Protein AF-A0A3M7MYK7-F1 (afdb_monomer_lite)

Structure (mmCIF, N/CA/C/O backbone):
data_AF-A0A3M7MYK7-F1
#
_entry.id   AF-A0A3M7MYK7-F1
#
loop_
_atom_site.group_PDB
_atom_site.id
_atom_site.type_symbol
_atom_site.label_atom_id
_atom_site.label_alt_id
_atom_site.label_comp_id
_atom_site.label_asym_id
_atom_site.label_entity_id
_atom_site.label_seq_id
_atom_site.pdbx_PDB_ins_code
_atom_site.Cartn_x
_atom_site.Cartn_y
_atom_site.Cartn_z
_atom_site.occupancy
_atom_site.B_iso_or_equiv
_atom_site.auth_seq_id
_atom_site.auth_comp_id
_atom_site.auth_asym_id
_atom_site.auth_atom_id
_atom_site.pdbx_PDB_model_num
ATOM 1 N N . MET A 1 1 ? -7.655 32.516 111.224 1.00 40.41 1 MET A N 1
ATOM 2 C CA . MET A 1 1 ? -8.665 32.354 110.152 1.00 40.41 1 MET A CA 1
ATOM 3 C C . MET A 1 1 ? -7.905 31.958 108.879 1.00 40.41 1 MET A C 1
ATOM 5 O O . MET A 1 1 ? -7.326 32.829 108.255 1.00 40.41 1 MET A O 1
ATOM 9 N N . SER A 1 2 ? -7.448 30.697 108.810 1.00 39.16 2 SER A N 1
ATOM 10 C CA . SER A 1 2 ? -7.950 29.583 107.954 1.00 39.16 2 SER A CA 1
ATOM 11 C C . SER A 1 2 ? -7.712 29.854 106.458 1.00 39.16 2 SER A C 1
ATOM 13 O O . SER A 1 2 ? -8.438 30.649 105.880 1.00 39.16 2 SER A O 1
ATOM 15 N N . ILE A 1 3 ? -6.579 29.467 105.856 1.00 38.88 3 ILE A N 1
ATOM 16 C CA . ILE A 1 3 ? -6.158 28.127 105.364 1.00 38.88 3 ILE A CA 1
ATOM 17 C C . ILE A 1 3 ? -7.133 27.525 104.325 1.00 38.88 3 ILE A C 1
ATOM 19 O O . ILE A 1 3 ? -8.172 27.002 104.704 1.00 38.88 3 ILE A O 1
ATOM 23 N N . SER A 1 4 ? -6.726 27.665 103.052 1.00 42.97 4 SER A N 1
ATOM 24 C CA . SER A 1 4 ? -6.766 26.803 101.842 1.00 42.97 4 SER A CA 1
ATOM 25 C C . SER A 1 4 ? -7.862 25.736 101.559 1.00 42.97 4 SER A C 1
ATOM 27 O O . SER A 1 4 ? -8.514 25.244 102.471 1.00 42.97 4 SER A O 1
ATOM 29 N N . PRO A 1 5 ? -8.053 25.372 100.261 1.00 66.19 5 PRO A N 1
ATOM 30 C CA . PRO A 1 5 ? -9.293 24.852 99.657 1.00 66.19 5 PRO A CA 1
ATOM 31 C C . PRO A 1 5 ? -9.316 23.314 99.515 1.00 66.19 5 PRO A C 1
ATOM 33 O O . PRO A 1 5 ? -8.359 22.653 99.918 1.00 66.19 5 PRO A O 1
ATOM 36 N N . PRO A 1 6 ? -10.343 22.743 98.849 1.00 50.50 6 PRO A N 1
ATOM 37 C CA . PRO A 1 6 ? -10.098 21.539 98.051 1.00 50.50 6 PRO A CA 1
ATOM 38 C C . PRO A 1 6 ? -10.765 21.492 96.659 1.00 50.50 6 PRO A C 1
ATOM 40 O O . PRO A 1 6 ? -11.722 22.199 96.349 1.00 50.50 6 PRO A O 1
ATOM 43 N N . GLN A 1 7 ? -10.168 20.609 95.855 1.00 39.28 7 GLN A N 1
ATOM 44 C CA . GLN A 1 7 ? -10.442 20.143 94.492 1.00 39.28 7 GLN A CA 1
ATOM 45 C C . GLN A 1 7 ? -11.384 18.909 94.459 1.00 39.28 7 GLN A C 1
ATOM 47 O O . GLN A 1 7 ? -11.576 18.262 95.483 1.00 39.28 7 GLN A O 1
ATOM 52 N N . GLU A 1 8 ? -11.824 18.560 93.237 1.00 39.78 8 GLU A N 1
ATOM 53 C CA . GLU A 1 8 ? -12.189 17.223 92.691 1.00 39.78 8 GLU A CA 1
ATOM 54 C C . GLU A 1 8 ? -13.482 16.467 93.092 1.00 39.78 8 GLU A C 1
ATOM 56 O O . GLU A 1 8 ? -13.745 16.168 94.251 1.00 39.78 8 GLU A O 1
ATOM 61 N N . THR A 1 9 ? -14.254 16.040 92.074 1.00 36.66 9 THR A N 1
ATOM 62 C CA . THR A 1 9 ? -14.480 14.631 91.620 1.00 36.66 9 THR A CA 1
ATOM 63 C C . THR A 1 9 ? -15.495 14.645 90.446 1.00 36.66 9 THR A C 1
ATOM 65 O O . THR A 1 9 ? -16.507 15.328 90.526 1.00 36.66 9 THR A O 1
ATOM 68 N N . LEU A 1 10 ? -15.190 14.203 89.217 1.00 35.31 10 LEU A N 1
ATOM 69 C CA . LEU A 1 10 ? -14.994 12.848 88.659 1.00 35.31 10 LEU A CA 1
ATOM 70 C C . LEU A 1 10 ? -16.303 12.149 88.183 1.00 35.31 10 LEU A C 1
ATOM 72 O O . LEU A 1 10 ? -17.137 11.777 88.995 1.00 35.31 10 LEU A O 1
ATOM 76 N N . SER A 1 11 ? -16.348 11.845 86.871 1.00 35.75 11 SER A N 1
ATOM 77 C CA . SER A 1 11 ? -16.964 10.661 86.216 1.00 35.75 11 SER A CA 1
ATOM 78 C C . SER A 1 11 ? -18.461 10.624 85.817 1.00 35.75 11 SER A C 1
ATOM 80 O O . SER A 1 11 ? -19.323 10.696 86.677 1.00 35.75 11 SER A O 1
ATOM 82 N N . ALA A 1 12 ? -18.682 10.362 84.506 1.00 38.25 12 ALA A N 1
ATOM 83 C CA . ALA A 1 12 ? -19.687 9.505 83.812 1.00 38.25 12 ALA A CA 1
ATOM 84 C C . ALA A 1 12 ? -21.189 9.618 84.198 1.00 38.25 12 ALA A C 1
ATOM 86 O O . ALA A 1 12 ? -21.529 9.676 85.365 1.00 38.25 12 ALA A O 1
ATOM 87 N N . ASP A 1 13 ? -22.200 9.613 83.321 1.00 38.00 13 ASP A N 1
ATOM 88 C CA . ASP A 1 13 ? -22.498 8.768 82.152 1.00 38.00 13 ASP A CA 1
ATOM 89 C C . ASP A 1 13 ? -23.810 9.302 81.510 1.00 38.00 13 ASP A C 1
ATOM 91 O O . ASP A 1 13 ? -24.786 9.467 82.244 1.00 38.00 13 ASP A O 1
ATOM 95 N N . PRO A 1 14 ? -23.912 9.585 80.194 1.00 38.59 14 PRO A N 1
ATOM 96 C CA . PRO A 1 14 ? -25.185 9.912 79.563 1.00 38.59 14 PRO A CA 1
ATOM 97 C C . PRO A 1 14 ? -25.698 8.729 78.732 1.00 38.59 14 PRO A C 1
ATOM 99 O O . PRO A 1 14 ? -25.844 8.817 77.514 1.00 38.59 14 PRO A O 1
ATOM 102 N N . ARG A 1 15 ? -26.023 7.605 79.374 1.00 46.41 15 ARG A N 1
ATOM 103 C CA . ARG A 1 15 ? -26.989 6.654 78.813 1.00 46.41 15 ARG A CA 1
ATOM 104 C C . ARG A 1 15 ? -28.278 6.698 79.602 1.00 46.41 15 ARG A C 1
ATOM 106 O O . ARG A 1 15 ? -28.521 5.834 80.432 1.00 46.41 15 ARG A O 1
ATOM 113 N N . GLN A 1 16 ? -29.130 7.656 79.261 1.00 48.53 16 GLN A N 1
ATOM 114 C CA . GLN A 1 16 ? -30.565 7.424 79.110 1.00 48.53 16 GLN A CA 1
ATOM 115 C C . GLN A 1 16 ? -31.246 8.716 78.668 1.00 48.53 16 GLN A C 1
ATOM 117 O O . GLN A 1 16 ? -31.146 9.731 79.348 1.00 48.53 16 GLN A O 1
ATOM 122 N N . ASN A 1 17 ? -31.982 8.600 77.558 1.00 44.38 17 ASN A N 1
ATOM 123 C CA . ASN A 1 17 ? -33.162 9.381 77.178 1.00 44.38 17 ASN A CA 1
ATOM 124 C C . ASN A 1 17 ? -33.050 10.183 75.868 1.00 44.38 17 ASN A C 1
ATOM 126 O O . ASN A 1 17 ? -33.054 11.405 75.890 1.00 44.38 17 ASN A O 1
ATOM 130 N N . THR A 1 18 ? -33.073 9.486 74.727 1.00 42.59 18 THR A N 1
ATOM 131 C CA . THR A 1 18 ? -33.784 9.964 73.524 1.00 42.59 18 THR A CA 1
ATOM 132 C C . THR A 1 18 ? -34.553 8.790 72.913 1.00 42.59 18 THR A C 1
ATOM 134 O O . THR A 1 18 ? -34.137 8.099 71.987 1.00 42.59 18 THR A O 1
ATOM 137 N N . SER A 1 19 ? -35.689 8.485 73.537 1.00 52.38 19 SER A N 1
ATOM 138 C CA . SER A 1 19 ? -36.717 7.625 72.961 1.00 52.38 19 SER A CA 1
ATOM 139 C C . SER A 1 19 ? -37.558 8.461 71.993 1.00 52.38 19 SER A C 1
ATOM 141 O O . SER A 1 19 ? -38.175 9.431 72.411 1.00 52.38 19 SER A O 1
ATOM 143 N N . LYS A 1 20 ? -37.664 7.983 70.749 1.00 47.28 20 LYS A N 1
ATOM 144 C CA . LYS A 1 20 ? -38.740 8.230 69.766 1.00 47.28 20 LYS A CA 1
ATOM 145 C C . LYS A 1 20 ? -38.777 9.502 68.910 1.00 47.28 20 LYS A C 1
ATOM 147 O O . LYS A 1 20 ? -39.365 9.388 67.840 1.00 47.28 20 LYS A O 1
ATOM 152 N N . ASP A 1 21 ? -38.126 10.610 69.249 1.00 46.75 21 ASP A N 1
ATOM 153 C CA . ASP A 1 21 ? -38.298 11.844 68.447 1.00 46.75 21 ASP A CA 1
ATOM 154 C C . ASP A 1 21 ? -37.352 11.965 67.228 1.00 46.75 21 ASP A C 1
ATOM 156 O O . ASP A 1 21 ? -37.687 12.616 66.240 1.00 46.75 21 ASP A O 1
ATOM 160 N N . ASP A 1 22 ? -36.220 11.253 67.211 1.00 45.66 22 ASP A N 1
ATOM 161 C CA . ASP A 1 22 ? -35.255 11.319 66.095 1.00 45.66 22 ASP A CA 1
ATOM 162 C C . ASP A 1 22 ? -35.687 10.508 64.853 1.00 45.66 22 ASP A C 1
ATOM 164 O O . ASP A 1 22 ? -35.141 10.675 63.761 1.00 45.66 22 ASP A O 1
ATOM 168 N N . ALA A 1 23 ? -36.679 9.620 64.988 1.00 46.69 23 ALA A N 1
ATOM 169 C CA . ALA A 1 23 ? -37.118 8.744 63.897 1.00 46.69 23 ALA A CA 1
ATOM 170 C C . ALA A 1 23 ? -38.088 9.420 62.911 1.00 46.69 23 ALA A C 1
ATOM 172 O O . ALA A 1 23 ? -38.228 8.942 61.780 1.00 46.69 23 ALA A O 1
ATOM 173 N N . ASP A 1 24 ? -38.730 10.518 63.317 1.00 43.44 24 ASP A N 1
ATOM 174 C CA . ASP A 1 24 ? -39.680 11.255 62.478 1.00 43.44 24 ASP A CA 1
ATOM 175 C C . ASP A 1 24 ? -39.017 12.430 61.742 1.00 43.44 24 ASP A C 1
ATOM 177 O O . ASP A 1 24 ? -39.428 12.761 60.629 1.00 43.44 24 ASP A O 1
ATOM 181 N N . ILE A 1 25 ? -37.911 12.973 62.267 1.00 46.84 25 ILE A N 1
ATOM 182 C CA . ILE A 1 25 ? -37.106 13.998 61.577 1.00 46.84 25 ILE A CA 1
ATOM 183 C C . ILE A 1 25 ? -36.408 13.400 60.344 1.00 46.84 25 ILE A C 1
ATOM 185 O O . ILE A 1 25 ? -36.417 14.000 59.272 1.00 46.84 25 ILE A O 1
ATOM 189 N N . VAL A 1 26 ? -35.911 12.162 60.434 1.00 44.50 26 VAL A N 1
ATOM 190 C CA . VAL A 1 26 ? -35.233 11.489 59.306 1.00 44.50 26 VAL A CA 1
ATOM 191 C C . VAL A 1 26 ? -36.212 11.036 58.210 1.00 44.50 26 VAL A C 1
ATOM 193 O O . VAL A 1 26 ? -35.821 10.852 57.059 1.00 44.50 26 VAL A O 1
ATOM 196 N N . LYS A 1 27 ? -37.507 10.883 58.518 1.00 46.19 27 LYS A N 1
ATOM 197 C CA . LYS A 1 27 ? -38.512 10.477 57.519 1.00 46.19 27 LYS A CA 1
ATOM 198 C C . LYS A 1 27 ? -39.097 11.642 56.726 1.00 46.19 27 LYS A C 1
ATOM 200 O O . LYS A 1 27 ? -39.603 11.407 55.631 1.00 46.19 27 LYS A O 1
ATOM 205 N N . HIS A 1 28 ? -39.005 12.873 57.227 1.00 38.09 28 HIS A N 1
ATOM 206 C CA . HIS A 1 28 ? -39.588 14.035 56.553 1.00 38.09 28 HIS A CA 1
ATOM 207 C C . HIS A 1 28 ? -38.640 14.713 55.543 1.00 38.09 28 HIS A C 1
ATOM 209 O O . HIS A 1 28 ? -39.114 15.437 54.669 1.00 38.09 28 HIS A O 1
ATOM 215 N N . GLU A 1 29 ? -37.333 14.422 55.588 1.00 42.84 29 GLU A N 1
ATOM 216 C CA . GLU A 1 29 ? -36.357 14.854 54.566 1.00 42.84 29 GLU A CA 1
ATOM 217 C C . GLU A 1 29 ? -36.275 13.918 53.343 1.00 42.84 29 GLU A C 1
ATOM 219 O O . GLU A 1 29 ? -35.673 14.273 52.334 1.00 42.84 29 GLU A O 1
ATOM 224 N N . LEU A 1 30 ? -36.909 12.738 53.370 1.00 45.81 30 LEU A N 1
ATOM 225 C CA . LEU A 1 30 ? -36.812 11.759 52.274 1.00 45.81 30 LEU A CA 1
ATOM 226 C C . LEU A 1 30 ? -37.919 11.862 51.204 1.00 45.81 30 LEU A C 1
ATOM 228 O O . LEU A 1 30 ? -38.068 10.945 50.399 1.00 45.81 30 LEU A O 1
ATOM 232 N N . SER A 1 31 ? -38.728 12.929 51.191 1.00 46.03 31 SER A N 1
ATOM 233 C CA . SER A 1 31 ? -39.894 13.048 50.287 1.00 46.03 31 SER A CA 1
ATOM 234 C C . SER A 1 31 ? -39.958 14.321 49.436 1.00 46.03 31 SER A C 1
ATOM 236 O O . SER A 1 31 ? -41.017 14.633 48.896 1.00 46.03 31 SER A O 1
ATOM 238 N N . GLN A 1 32 ? -38.840 15.019 49.229 1.00 48.53 32 GLN A N 1
ATOM 239 C CA . GLN A 1 32 ? -38.751 16.081 48.219 1.00 48.53 32 GLN A CA 1
ATOM 240 C C . GLN A 1 32 ? -37.413 16.022 47.474 1.00 48.53 32 GLN A C 1
ATOM 242 O O . GLN A 1 32 ? -36.402 16.481 47.995 1.00 48.53 32 GLN A O 1
ATOM 247 N N . PRO A 1 33 ? -37.375 15.523 46.226 1.00 45.88 33 PRO A N 1
ATOM 248 C CA . PRO A 1 33 ? -36.397 15.999 45.273 1.00 45.88 33 PRO A CA 1
ATOM 249 C C . PRO A 1 33 ? -36.942 17.293 44.659 1.00 45.88 33 PRO A C 1
ATOM 251 O O . PRO A 1 33 ? -37.687 17.287 43.677 1.00 45.88 33 PRO A O 1
ATOM 254 N N . ASP A 1 34 ? -36.574 18.411 45.279 1.00 36.53 34 ASP A N 1
ATOM 255 C CA . ASP A 1 34 ? -36.617 19.735 44.674 1.00 36.53 34 ASP A CA 1
ATOM 256 C C . ASP A 1 34 ? -35.763 19.751 43.397 1.00 36.53 34 ASP A C 1
ATOM 258 O O . ASP A 1 34 ? -34.561 19.501 43.418 1.00 36.53 34 ASP A O 1
ATOM 262 N N . ALA A 1 35 ? -36.414 20.029 42.268 1.00 41.53 35 ALA A N 1
ATOM 263 C CA . ALA A 1 35 ? -36.069 21.089 41.313 1.00 41.53 35 ALA A CA 1
ATOM 264 C C . ALA A 1 35 ? -34.582 21.418 41.000 1.00 41.53 35 ALA A C 1
ATOM 266 O O . ALA A 1 35 ? -34.283 22.561 40.649 1.00 41.53 35 ALA A O 1
ATOM 267 N N . ALA A 1 36 ? -33.651 20.458 41.049 1.00 37.78 36 ALA A N 1
ATOM 268 C CA . ALA A 1 36 ? -32.236 20.698 40.734 1.00 37.78 36 ALA A CA 1
ATOM 269 C C . ALA A 1 36 ? -31.518 19.582 39.953 1.00 37.78 36 ALA A C 1
ATOM 271 O O . ALA A 1 36 ? -30.321 19.702 39.706 1.00 37.78 36 ALA A O 1
ATOM 272 N N . GLU A 1 37 ? -32.212 18.563 39.442 1.00 36.16 37 GLU A N 1
ATOM 273 C CA . GLU A 1 37 ? -31.700 17.800 38.297 1.00 36.16 37 GLU A CA 1
ATOM 274 C C . GLU A 1 37 ? -32.182 18.469 37.013 1.00 36.16 37 GLU A C 1
ATOM 276 O O . GLU A 1 37 ? -33.154 18.075 36.366 1.00 36.16 37 GLU A O 1
ATOM 281 N N . LYS A 1 38 ? -31.468 19.532 36.627 1.00 34.16 38 LYS A N 1
ATOM 282 C CA . LYS A 1 38 ? -31.390 19.901 35.216 1.00 34.16 38 LYS A CA 1
ATOM 283 C C . LYS A 1 38 ? -30.988 18.638 34.477 1.00 34.16 38 LYS A C 1
ATOM 285 O O . LYS A 1 38 ? -29.854 18.185 34.604 1.00 34.16 38 LYS A O 1
ATOM 290 N N . GLN A 1 39 ? -31.930 18.112 33.708 1.00 32.38 39 GLN A N 1
ATOM 291 C CA . GLN A 1 39 ? -31.677 17.172 32.640 1.00 32.38 39 GLN A CA 1
ATOM 292 C C . GLN A 1 39 ? -30.429 17.644 31.889 1.00 32.38 39 GLN A C 1
ATOM 294 O O . GLN A 1 39 ? -30.477 18.573 31.080 1.00 32.38 39 GLN A O 1
ATOM 299 N N . VAL A 1 40 ? -29.297 16.987 32.140 1.00 37.16 40 VAL A N 1
ATOM 300 C CA . VAL A 1 40 ? -28.308 16.780 31.093 1.00 37.16 40 VAL A CA 1
ATOM 301 C C . VAL A 1 40 ? -29.019 15.833 30.147 1.00 37.16 40 VAL A C 1
ATOM 303 O O . VAL A 1 40 ? -28.924 14.616 30.252 1.00 37.16 40 VAL A O 1
ATOM 306 N N . GLN A 1 41 ? -29.866 16.430 29.311 1.00 33.66 41 GLN A N 1
ATOM 307 C CA . GLN A 1 41 ? -30.441 15.805 28.147 1.00 33.66 41 GLN A CA 1
ATOM 308 C C . GLN A 1 41 ? -29.237 15.304 27.356 1.00 33.66 41 GLN A C 1
ATOM 310 O O . GLN A 1 41 ? -28.564 16.079 26.675 1.00 33.66 41 GLN A O 1
ATOM 315 N N . GLU A 1 42 ? -28.915 14.025 27.517 1.00 46.94 42 GLU A N 1
ATOM 316 C CA . GLU A 1 42 ? -28.026 13.323 26.613 1.00 46.94 42 GLU A CA 1
ATOM 317 C C . GLU A 1 42 ? -28.606 13.599 25.222 1.00 46.94 42 GLU A C 1
ATOM 319 O O . GLU A 1 42 ? -29.788 13.301 24.996 1.00 46.94 42 GLU A O 1
ATOM 324 N N . PRO A 1 43 ? -27.886 14.323 24.345 1.00 38.84 43 PRO A N 1
ATOM 325 C CA . PRO A 1 43 ? -28.468 14.772 23.098 1.00 38.84 43 PRO A CA 1
ATOM 326 C C . PRO A 1 43 ? -28.946 13.527 22.368 1.00 38.84 43 PRO A C 1
ATOM 328 O O . PRO A 1 43 ? -28.152 12.626 22.089 1.00 38.84 43 PRO A O 1
ATOM 331 N N . ALA A 1 44 ? -30.262 13.476 22.135 1.00 41.66 44 ALA A N 1
ATOM 332 C CA . ALA A 1 44 ? -30.944 12.422 21.406 1.00 41.66 44 ALA A CA 1
ATOM 333 C C . ALA A 1 44 ? -30.051 11.988 20.248 1.00 41.66 44 ALA A C 1
ATOM 335 O O . ALA A 1 44 ? -29.683 12.838 19.436 1.00 41.66 44 ALA A O 1
ATOM 336 N N . ILE A 1 45 ? -29.655 10.709 20.247 1.00 46.59 45 ILE A N 1
ATOM 337 C CA . ILE A 1 45 ? -28.702 10.110 19.311 1.00 46.59 45 ILE A CA 1
ATOM 338 C C . ILE A 1 45 ? -29.098 10.529 17.899 1.00 46.59 45 ILE A C 1
ATOM 340 O O . ILE A 1 45 ? -29.994 9.961 17.270 1.00 46.59 45 ILE A O 1
ATOM 344 N N . ALA A 1 46 ? -28.444 11.589 17.434 1.00 46.53 46 ALA A N 1
ATOM 345 C CA . ALA A 1 46 ? -28.661 12.157 16.131 1.00 46.53 46 ALA A CA 1
ATOM 346 C C . ALA A 1 46 ? -28.232 11.083 15.142 1.00 46.53 46 ALA A C 1
ATOM 348 O O . ALA A 1 46 ? -27.084 10.645 15.172 1.00 46.53 46 ALA A O 1
ATOM 349 N N . CYS A 1 47 ? -29.213 10.625 14.359 1.00 41.72 47 CYS A N 1
ATOM 350 C CA . CYS A 1 47 ? -29.127 9.771 13.180 1.00 41.72 47 CYS A CA 1
ATOM 351 C C . CYS 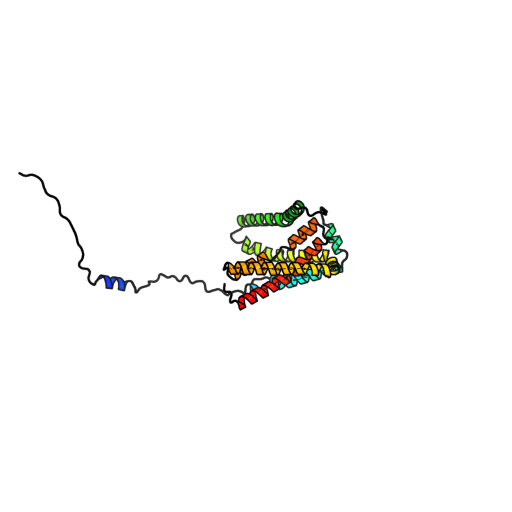A 1 47 ? -27.742 9.148 12.969 1.00 41.72 47 CYS A C 1
ATOM 353 O O . CYS A 1 47 ? -26.809 9.838 12.557 1.00 41.72 47 CYS A O 1
ATOM 355 N N . LYS A 1 48 ? -27.632 7.831 13.192 1.00 45.12 48 LYS A N 1
ATOM 356 C CA . LYS A 1 48 ? -26.484 7.015 12.785 1.00 45.12 48 LYS A CA 1
ATOM 357 C C . LYS A 1 48 ? -26.327 7.124 11.262 1.00 45.12 48 LYS A C 1
ATOM 359 O O . LYS A 1 48 ? -26.767 6.248 10.520 1.00 45.12 48 LYS A O 1
ATOM 364 N N . LYS A 1 49 ? -25.747 8.226 10.780 1.00 45.31 49 LYS A N 1
ATOM 365 C CA . LYS A 1 49 ? -25.355 8.387 9.388 1.00 45.31 49 LYS A CA 1
ATOM 366 C C . LYS A 1 49 ? -24.395 7.249 9.114 1.00 45.31 49 LYS A C 1
ATOM 368 O O . LYS A 1 49 ? -23.400 7.065 9.813 1.00 45.31 49 LYS A O 1
ATOM 373 N N . SER A 1 50 ? -24.779 6.419 8.153 1.00 49.56 50 SER A N 1
ATOM 374 C CA . SER A 1 50 ? -23.958 5.317 7.685 1.00 49.56 50 SER A CA 1
ATOM 375 C C . SER A 1 50 ? -22.569 5.868 7.382 1.00 49.56 50 SER A C 1
ATOM 377 O O . SER A 1 50 ? -22.456 6.830 6.633 1.00 49.56 50 SER A O 1
ATOM 379 N N . VAL A 1 51 ? -21.520 5.272 7.944 1.00 57.72 51 VAL A N 1
ATOM 380 C CA . VAL A 1 51 ? -20.122 5.612 7.624 1.00 57.72 51 VAL A CA 1
ATOM 381 C C . VAL A 1 51 ? -19.893 5.569 6.104 1.00 57.72 51 VAL A C 1
ATOM 383 O O . VAL A 1 51 ? -19.121 6.353 5.572 1.00 57.72 51 VAL A O 1
ATOM 386 N N . TYR A 1 52 ? -20.659 4.750 5.373 1.00 51.97 52 TYR A N 1
ATOM 387 C CA . TYR A 1 52 ? -20.666 4.744 3.911 1.00 51.97 52 TYR A CA 1
ATOM 388 C C . TYR A 1 52 ? -21.235 6.025 3.284 1.00 51.97 52 TYR A C 1
ATOM 390 O O . TYR A 1 52 ? -20.799 6.405 2.203 1.00 51.97 52 TYR A O 1
ATOM 398 N N . ALA A 1 53 ? -22.189 6.704 3.928 1.00 53.31 53 ALA A N 1
ATOM 399 C CA . ALA A 1 53 ? -22.800 7.951 3.457 1.00 53.31 53 ALA A CA 1
ATOM 400 C C . ALA A 1 53 ? -21.851 9.161 3.507 1.00 53.31 53 ALA A C 1
ATOM 402 O O . ALA A 1 53 ? -22.044 10.076 2.713 1.00 53.31 53 ALA A O 1
ATOM 403 N N . ASP A 1 54 ? -20.828 9.134 4.367 1.00 58.94 54 ASP A N 1
ATOM 404 C CA . ASP A 1 54 ? -19.785 10.171 4.449 1.00 58.94 54 ASP A CA 1
ATOM 405 C C . ASP A 1 54 ? -18.555 9.880 3.567 1.00 58.94 54 ASP A C 1
ATOM 407 O O . ASP A 1 54 ? -17.682 10.736 3.429 1.00 58.94 54 ASP A O 1
ATOM 411 N N . LEU A 1 55 ? -18.483 8.696 2.947 1.00 59.50 55 LEU A N 1
ATOM 412 C CA . LEU A 1 55 ? -17.390 8.327 2.047 1.00 59.50 55 LEU A CA 1
ATOM 413 C C . LEU A 1 55 ? -17.648 8.848 0.632 1.00 59.50 55 LEU A C 1
ATOM 415 O O . LEU A 1 55 ? -18.735 8.654 0.071 1.00 59.50 55 LEU A O 1
ATOM 419 N N . GLY A 1 56 ? -16.624 9.483 0.053 1.00 66.94 56 GLY A N 1
ATOM 420 C CA . GLY A 1 56 ? -16.652 9.967 -1.321 1.00 66.94 56 GLY A CA 1
ATOM 421 C C . GLY A 1 56 ? -16.898 8.822 -2.305 1.00 66.94 56 GLY A C 1
ATOM 422 O O . GLY A 1 56 ? -16.616 7.656 -2.030 1.00 66.94 56 GLY A O 1
ATOM 423 N N . TRP A 1 57 ? -17.435 9.131 -3.483 1.00 71.88 57 TRP A N 1
ATOM 424 C CA . TRP A 1 57 ? -17.722 8.116 -4.503 1.00 71.88 57 TRP A CA 1
ATOM 425 C C . TRP A 1 57 ? -16.460 7.354 -4.965 1.00 71.88 57 TRP A C 1
ATOM 427 O O . TRP A 1 57 ? -16.561 6.171 -5.291 1.00 71.88 57 TRP A O 1
ATOM 437 N N . LEU A 1 58 ? -15.280 7.994 -4.920 1.00 65.12 58 LEU A N 1
ATOM 438 C CA . LEU A 1 58 ? -13.981 7.345 -5.146 1.00 65.12 58 LEU A CA 1
ATOM 439 C C . LEU A 1 58 ? -13.659 6.303 -4.070 1.00 65.12 58 LEU A C 1
ATOM 441 O O . LEU A 1 58 ? -13.263 5.199 -4.424 1.00 65.12 58 LEU A O 1
ATOM 445 N N . ASP A 1 59 ? -13.885 6.606 -2.789 1.00 69.06 59 ASP A N 1
ATOM 446 C CA . ASP A 1 59 ? -13.594 5.682 -1.681 1.00 69.06 59 ASP A CA 1
ATOM 447 C C . ASP A 1 59 ? -14.464 4.424 -1.753 1.00 69.06 59 ASP A C 1
ATOM 449 O O . ASP A 1 59 ? -14.021 3.316 -1.456 1.00 69.06 59 ASP A O 1
ATOM 453 N N . ARG A 1 60 ? -15.719 4.577 -2.190 1.00 77.88 60 ARG A N 1
ATOM 454 C CA . ARG A 1 60 ? -16.658 3.453 -2.321 1.00 77.88 60 ARG A CA 1
ATOM 455 C C . ARG A 1 60 ? -16.272 2.479 -3.426 1.00 77.88 60 ARG A C 1
ATOM 457 O O . ARG A 1 60 ? -16.503 1.282 -3.289 1.00 77.88 60 ARG A O 1
ATOM 464 N N . LEU A 1 61 ? -15.734 2.998 -4.525 1.00 81.62 61 LEU A N 1
ATOM 465 C CA . LEU A 1 61 ? -15.350 2.220 -5.701 1.00 81.62 61 LEU A CA 1
ATOM 466 C C . LEU A 1 61 ? -13.835 2.039 -5.800 1.00 81.62 61 LEU A C 1
ATOM 468 O O . LEU A 1 61 ? -13.345 1.620 -6.841 1.00 81.62 61 LEU A O 1
ATOM 472 N N . LEU A 1 62 ? -13.094 2.331 -4.730 1.00 81.75 62 LEU A N 1
ATOM 473 C CA . LEU A 1 62 ? -11.633 2.380 -4.718 1.00 81.75 62 LEU A CA 1
ATOM 474 C C . LEU A 1 62 ? -11.027 1.091 -5.279 1.00 81.75 62 LEU A C 1
ATOM 476 O O . LEU A 1 62 ? -10.197 1.141 -6.178 1.00 81.75 62 LEU A O 1
ATOM 480 N N . VAL A 1 63 ? -11.516 -0.066 -4.830 1.00 81.44 63 VAL A N 1
ATOM 481 C CA . VAL A 1 63 ? -11.070 -1.381 -5.319 1.00 81.44 63 VAL A CA 1
ATOM 482 C C . VAL A 1 63 ? -11.306 -1.535 -6.823 1.00 81.44 63 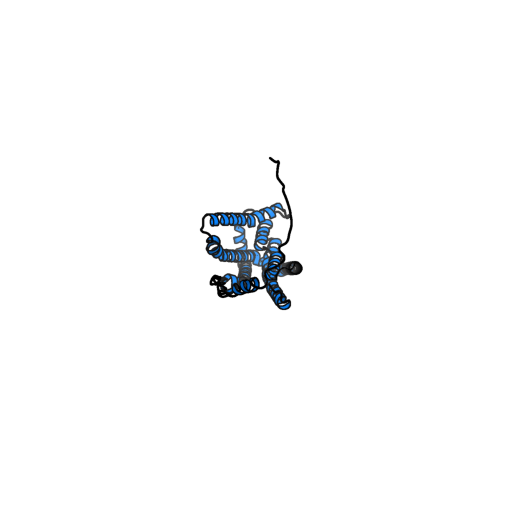VAL A C 1
ATOM 484 O O . VAL A 1 63 ? -10.428 -2.005 -7.539 1.00 81.44 63 VAL A O 1
ATOM 487 N N . VAL A 1 64 ? -12.472 -1.110 -7.316 1.00 86.50 64 VAL A N 1
ATOM 488 C CA . VAL A 1 64 ? -12.804 -1.160 -8.748 1.00 86.50 64 VAL A CA 1
ATOM 489 C C . VAL A 1 64 ? -11.868 -0.247 -9.536 1.00 86.50 64 VAL A C 1
ATOM 491 O O . VAL A 1 64 ? -11.361 -0.651 -10.577 1.00 86.50 64 VAL A O 1
ATOM 494 N N . TRP A 1 65 ? -11.587 0.950 -9.020 1.00 87.56 65 TRP A N 1
ATOM 495 C CA . TRP A 1 65 ? -10.652 1.883 -9.639 1.00 87.56 65 TRP A CA 1
ATOM 496 C C . TRP A 1 65 ? -9.212 1.372 -9.638 1.00 87.56 65 TRP A C 1
ATOM 498 O O . TRP A 1 65 ? -8.528 1.558 -10.638 1.00 87.56 65 TRP A O 1
ATOM 508 N N . ILE A 1 66 ? -8.765 0.692 -8.577 1.00 85.00 66 ILE A N 1
ATOM 509 C CA . ILE A 1 66 ? -7.456 0.026 -8.547 1.00 85.00 66 ILE A CA 1
ATOM 510 C C . ILE A 1 66 ? -7.394 -1.042 -9.638 1.00 85.00 66 ILE A C 1
ATOM 512 O O . ILE A 1 66 ? -6.487 -1.012 -10.462 1.00 85.00 66 ILE A O 1
ATOM 516 N N . LEU A 1 67 ? -8.368 -1.955 -9.696 1.00 86.31 67 LEU A N 1
ATOM 517 C CA . LEU A 1 67 ? -8.384 -3.016 -10.710 1.00 86.31 67 LEU A CA 1
ATOM 518 C C . LEU A 1 67 ? -8.432 -2.448 -12.134 1.00 86.31 67 LEU A C 1
ATOM 520 O O . LEU A 1 67 ? -7.760 -2.952 -13.035 1.00 86.31 67 LEU A O 1
ATOM 524 N N . LEU A 1 68 ? -9.190 -1.370 -12.333 1.00 89.94 68 LEU A N 1
ATOM 525 C CA . LEU A 1 68 ? -9.256 -0.654 -13.599 1.00 89.94 68 LEU A CA 1
ATOM 526 C C . LEU A 1 68 ? -7.914 0.008 -13.941 1.00 89.94 68 LEU A C 1
ATOM 528 O O . LEU A 1 68 ? -7.446 -0.146 -15.064 1.00 89.94 68 LEU A O 1
ATOM 532 N N . ALA A 1 69 ? -7.262 0.681 -12.991 1.00 87.94 69 ALA A N 1
ATOM 533 C CA . ALA A 1 69 ? -5.951 1.303 -13.182 1.00 87.94 69 ALA A CA 1
ATOM 534 C C . ALA A 1 69 ? -4.872 0.271 -13.536 1.00 87.94 69 ALA A C 1
ATOM 536 O O . ALA A 1 69 ? -4.076 0.504 -14.440 1.00 87.94 69 ALA A O 1
ATOM 537 N N . ILE A 1 70 ? -4.895 -0.891 -12.882 1.00 87.19 70 ILE A N 1
ATOM 538 C CA . ILE A 1 70 ? -4.016 -2.027 -13.177 1.00 87.19 70 ILE A CA 1
ATOM 539 C C . ILE A 1 70 ? -4.265 -2.543 -14.593 1.00 87.19 70 ILE A C 1
ATOM 541 O O . ILE A 1 70 ? -3.328 -2.689 -15.372 1.00 87.19 70 ILE A O 1
ATOM 545 N N . THR A 1 71 ? -5.530 -2.792 -14.944 1.00 87.69 71 THR A N 1
ATOM 546 C CA . THR A 1 71 ? -5.903 -3.311 -16.267 1.00 87.69 71 THR A CA 1
ATOM 547 C C . THR A 1 71 ? -5.471 -2.344 -17.365 1.00 87.69 71 THR A C 1
ATOM 549 O O . THR A 1 71 ? -4.841 -2.750 -18.338 1.00 87.69 71 THR A O 1
ATOM 552 N N . ILE A 1 72 ? -5.756 -1.052 -17.190 1.00 90.50 72 ILE A N 1
ATOM 553 C CA . ILE A 1 72 ? -5.345 0.000 -18.122 1.00 90.50 72 ILE A CA 1
ATOM 554 C C . ILE A 1 72 ? -3.822 0.100 -18.191 1.00 90.50 72 ILE A C 1
ATOM 556 O O . ILE A 1 72 ? -3.285 0.181 -19.290 1.00 90.50 72 ILE A O 1
ATOM 560 N N . GLY A 1 73 ? -3.125 0.055 -17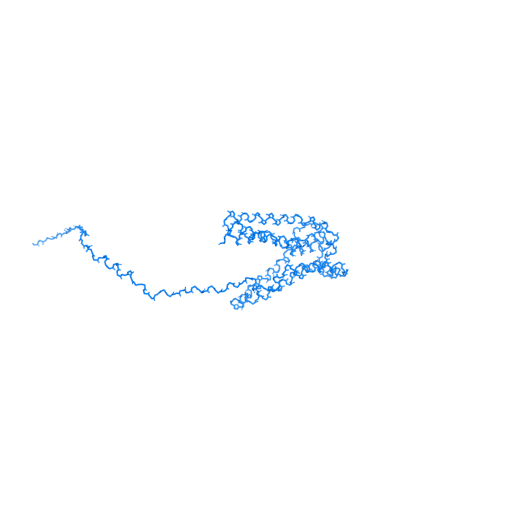.053 1.00 85.88 73 GLY A N 1
ATOM 561 C CA . GLY A 1 73 ? -1.666 0.061 -17.003 1.00 85.88 73 GLY A CA 1
ATOM 562 C C . GLY A 1 73 ? -1.076 -1.088 -17.821 1.00 85.88 73 GLY A C 1
ATOM 563 O O . GLY A 1 73 ? -0.322 -0.845 -18.758 1.00 85.88 73 GLY A O 1
ATOM 564 N N . ILE A 1 74 ? -1.500 -2.328 -17.561 1.00 85.62 74 ILE A N 1
ATOM 565 C CA . ILE A 1 74 ? -1.012 -3.512 -18.286 1.00 85.62 74 ILE A CA 1
ATOM 566 C C . ILE A 1 74 ? -1.277 -3.392 -19.791 1.00 85.62 74 ILE A C 1
ATOM 568 O O . ILE A 1 74 ? -0.390 -3.677 -20.597 1.00 85.62 74 ILE A O 1
ATOM 572 N N . LEU A 1 75 ? -2.471 -2.936 -20.183 1.00 87.69 75 LEU A N 1
ATOM 573 C CA . LEU A 1 75 ? -2.803 -2.704 -21.588 1.00 87.69 75 LEU A CA 1
ATOM 574 C C . LEU A 1 75 ? -1.882 -1.643 -22.206 1.00 87.69 75 LEU A C 1
ATOM 576 O O . LEU A 1 75 ? -1.280 -1.892 -23.245 1.00 87.69 75 LEU A O 1
ATOM 580 N N . LEU A 1 76 ? -1.705 -0.488 -21.565 1.00 86.44 76 LEU A N 1
ATOM 581 C CA . LEU A 1 76 ? -0.829 0.568 -22.076 1.00 86.44 76 LEU A CA 1
ATOM 582 C C . LEU A 1 76 ? 0.622 0.091 -22.225 1.00 86.44 76 LEU A C 1
ATOM 584 O O . LEU A 1 76 ? 1.222 0.325 -23.273 1.00 86.44 76 LEU A O 1
ATOM 588 N N . GLY A 1 77 ? 1.161 -0.633 -21.242 1.00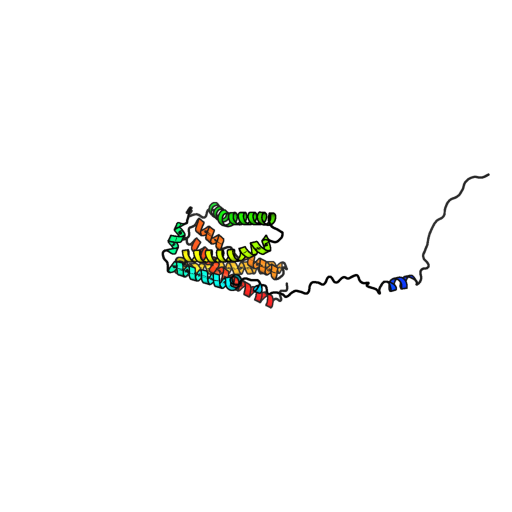 82.50 77 GLY A N 1
ATOM 589 C CA . GLY A 1 77 ? 2.520 -1.184 -21.310 1.00 82.50 77 GLY A CA 1
ATOM 590 C C . GLY A 1 77 ? 2.701 -2.257 -22.391 1.00 82.50 77 GLY A C 1
ATOM 591 O O . GLY A 1 77 ? 3.783 -2.407 -22.968 1.00 82.50 77 GLY A O 1
ATOM 592 N N . ASN A 1 78 ? 1.640 -2.997 -22.717 1.00 83.94 78 ASN A N 1
ATOM 593 C CA . ASN A 1 78 ? 1.688 -4.042 -23.738 1.00 83.94 78 ASN A CA 1
ATOM 594 C C . ASN A 1 78 ? 1.397 -3.540 -25.164 1.00 83.94 78 ASN A C 1
ATOM 596 O O . ASN A 1 78 ? 1.878 -4.134 -26.121 1.00 83.94 78 ASN A O 1
ATOM 600 N N . PHE A 1 79 ? 0.620 -2.467 -25.320 1.00 83.38 79 PHE A N 1
ATOM 601 C CA . PHE A 1 79 ? 0.214 -1.953 -26.634 1.00 83.38 79 PHE A CA 1
ATOM 602 C C . PHE A 1 79 ? 1.007 -0.724 -27.094 1.00 83.38 79 PHE A C 1
ATOM 604 O O . PHE A 1 79 ? 1.010 -0.423 -28.285 1.00 83.38 79 PHE A O 1
ATOM 611 N N . VAL A 1 80 ? 1.685 -0.012 -26.188 1.00 82.69 80 VAL A N 1
ATOM 612 C CA . VAL A 1 80 ? 2.453 1.193 -26.523 1.00 82.69 80 VAL A CA 1
ATOM 613 C C . VAL A 1 80 ? 3.923 0.992 -26.153 1.00 82.69 80 VAL A C 1
ATOM 615 O O . VAL A 1 80 ? 4.342 1.251 -25.027 1.00 82.69 80 VAL A O 1
ATOM 618 N N . ASP A 1 81 ? 4.736 0.591 -27.134 1.00 72.06 81 ASP A N 1
ATOM 619 C CA . ASP A 1 81 ? 6.178 0.322 -26.957 1.00 72.06 81 ASP A CA 1
ATOM 620 C C . ASP A 1 81 ? 6.977 1.549 -26.472 1.00 72.06 81 ASP A C 1
ATOM 622 O O . ASP A 1 81 ? 8.075 1.424 -25.938 1.00 72.06 81 ASP A O 1
ATOM 626 N N . SER A 1 82 ? 6.424 2.756 -26.630 1.00 71.38 82 SER A N 1
ATOM 627 C CA . SER A 1 82 ? 7.051 4.008 -26.188 1.00 71.38 82 SER A CA 1
ATOM 628 C C . SER A 1 82 ? 6.859 4.326 -24.701 1.00 71.38 82 SER A C 1
ATOM 630 O O . SER A 1 82 ? 7.532 5.227 -24.205 1.00 71.38 82 SER A O 1
ATOM 632 N N . VAL A 1 83 ? 5.966 3.635 -23.981 1.00 71.50 83 VAL A N 1
ATOM 633 C CA . VAL A 1 83 ? 5.646 3.964 -22.578 1.00 71.50 83 VAL A CA 1
ATOM 634 C C . VAL A 1 83 ? 6.824 3.673 -21.651 1.00 71.50 83 VAL A C 1
ATOM 636 O O . VAL A 1 83 ? 7.210 4.549 -20.880 1.00 71.50 83 VAL A O 1
ATOM 639 N N . GLY A 1 84 ? 7.448 2.498 -21.777 1.00 67.06 84 GLY A N 1
ATOM 640 C CA . GLY A 1 84 ? 8.623 2.125 -20.980 1.00 67.06 84 GLY A CA 1
ATOM 641 C C . GLY A 1 84 ? 9.783 3.118 -21.150 1.00 67.06 84 GLY A C 1
ATOM 642 O O . GLY A 1 84 ? 10.134 3.808 -20.189 1.00 67.06 84 GLY A O 1
ATOM 643 N N . PRO A 1 85 ? 10.315 3.307 -22.376 1.00 69.19 85 PRO A N 1
ATOM 644 C CA . PRO A 1 85 ? 11.434 4.221 -22.617 1.00 69.19 85 PRO A CA 1
ATOM 645 C C . PRO A 1 85 ? 11.120 5.694 -22.313 1.00 69.19 85 PRO A C 1
ATOM 647 O O . PRO A 1 85 ? 12.021 6.470 -21.993 1.00 69.19 85 PRO A O 1
ATOM 650 N N . ALA A 1 86 ? 9.858 6.129 -22.431 1.00 69.69 86 ALA A N 1
ATOM 651 C CA . ALA A 1 86 ? 9.472 7.499 -22.095 1.00 69.69 86 ALA A CA 1
ATOM 652 C C . ALA A 1 86 ? 9.478 7.773 -20.591 1.00 69.69 86 ALA A C 1
ATOM 654 O O . ALA A 1 86 ? 9.855 8.874 -20.190 1.00 69.69 86 ALA A O 1
ATOM 655 N N . LEU A 1 87 ? 9.103 6.782 -19.782 1.00 65.50 87 LEU A N 1
ATOM 656 C CA . LEU A 1 87 ? 9.128 6.873 -18.324 1.00 65.50 87 LEU A CA 1
ATOM 657 C C . LEU A 1 87 ? 10.558 6.736 -17.772 1.00 65.50 87 LEU A C 1
ATOM 659 O O . LEU A 1 87 ? 10.904 7.424 -16.816 1.00 65.50 87 LEU A O 1
ATOM 663 N N . GLN A 1 88 ? 11.415 5.942 -18.423 1.00 62.31 88 GLN A N 1
ATOM 664 C CA . GLN A 1 88 ? 12.825 5.764 -18.038 1.00 62.31 88 GLN A CA 1
ATOM 665 C C . GLN A 1 88 ? 13.710 6.995 -18.321 1.00 62.31 88 GLN A C 1
ATOM 667 O O . GLN A 1 88 ? 14.715 7.207 -17.648 1.00 62.31 88 GLN A O 1
ATOM 672 N N . ARG A 1 89 ? 13.332 7.868 -19.270 1.00 60.28 89 ARG A N 1
ATOM 673 C CA . ARG A 1 89 ? 14.094 9.092 -19.607 1.00 60.28 89 ARG A CA 1
ATOM 674 C C . ARG A 1 89 ? 14.194 10.128 -18.474 1.00 60.28 89 ARG A C 1
ATOM 676 O O . ARG A 1 89 ? 14.960 11.077 -18.610 1.00 60.28 89 ARG A O 1
ATOM 683 N N . GLY A 1 90 ? 13.426 9.975 -17.394 1.00 56.66 90 GLY A N 1
ATOM 684 C CA . GLY A 1 90 ? 13.468 10.843 -16.212 1.00 56.66 90 GLY A CA 1
ATOM 685 C C . GLY A 1 90 ? 14.351 10.343 -15.060 1.00 56.66 90 GLY A C 1
ATOM 686 O O . GLY A 1 90 ? 14.419 11.026 -14.038 1.00 56.66 90 GLY A O 1
ATOM 687 N N . GLU A 1 91 ? 15.002 9.178 -15.175 1.00 58.03 91 GLU A N 1
ATOM 688 C CA . GLU A 1 91 ? 15.799 8.613 -14.077 1.00 58.03 91 GLU A CA 1
ATOM 689 C C . GLU A 1 91 ? 17.159 9.310 -13.923 1.00 58.03 91 GLU A C 1
ATOM 691 O O . GLU A 1 91 ? 18.114 9.069 -14.663 1.00 58.03 91 GLU A O 1
ATOM 696 N N . PHE A 1 92 ? 17.265 10.164 -12.903 1.00 48.75 92 PHE A N 1
ATOM 697 C CA . PHE A 1 92 ? 18.540 10.672 -12.410 1.00 48.75 92 PHE A CA 1
ATOM 698 C C . PHE A 1 92 ? 19.110 9.716 -11.350 1.00 48.75 92 PHE A C 1
ATOM 700 O O . PHE A 1 92 ? 18.483 9.479 -10.322 1.00 48.75 92 PHE A O 1
ATOM 707 N N . ALA A 1 93 ? 20.342 9.258 -11.598 1.00 43.97 93 ALA A N 1
ATOM 708 C CA . ALA A 1 93 ? 21.212 8.460 -10.726 1.00 43.97 93 ALA A CA 1
ATOM 709 C C . ALA A 1 93 ? 20.846 6.971 -10.558 1.00 43.97 93 ALA A C 1
ATOM 711 O O . ALA A 1 93 ? 20.399 6.538 -9.499 1.00 43.97 93 ALA A O 1
ATOM 712 N N . GLN A 1 94 ? 21.173 6.160 -11.571 1.00 46.72 94 GLN A N 1
ATOM 713 C CA . GLN A 1 94 ? 21.335 4.720 -11.371 1.00 46.72 94 GLN A CA 1
ATOM 714 C C . GLN A 1 94 ? 22.588 4.439 -10.535 1.00 46.72 94 GLN A C 1
ATOM 716 O O . GLN A 1 94 ? 23.714 4.705 -10.956 1.00 46.72 94 GLN A O 1
ATOM 721 N N . VAL A 1 95 ? 22.389 3.877 -9.344 1.00 53.03 95 VAL A N 1
ATOM 722 C CA . VAL A 1 95 ? 23.445 3.216 -8.574 1.00 53.03 95 VAL A CA 1
ATOM 723 C C . VAL A 1 95 ? 23.188 1.721 -8.710 1.00 53.03 95 VAL A C 1
ATOM 725 O O . VAL A 1 95 ? 22.604 1.101 -7.829 1.00 53.03 95 VAL A O 1
ATOM 728 N N . SER A 1 96 ? 23.571 1.153 -9.853 1.00 52.81 96 SER A N 1
ATOM 729 C CA . SER A 1 96 ? 23.450 -0.279 -10.131 1.00 52.81 96 SER A CA 1
ATOM 730 C C . SER A 1 96 ? 24.431 -1.043 -9.237 1.00 52.81 96 SER A C 1
ATOM 732 O O . SER A 1 96 ? 25.567 -1.313 -9.625 1.00 52.81 96 SER A O 1
ATOM 734 N N . VAL A 1 97 ? 24.030 -1.340 -7.999 1.00 55.22 97 VAL A N 1
ATOM 735 C CA . VAL A 1 97 ? 24.802 -2.212 -7.110 1.00 55.22 97 VAL A CA 1
ATOM 736 C C . VAL A 1 97 ? 24.182 -3.605 -7.191 1.00 55.22 97 VAL A C 1
ATOM 738 O O . VAL A 1 97 ? 23.097 -3.808 -6.655 1.00 55.22 97 VAL A O 1
ATOM 741 N N . PRO A 1 98 ? 24.851 -4.591 -7.814 1.00 56.03 98 PRO A N 1
ATOM 742 C CA . PRO A 1 98 ? 24.334 -5.958 -7.935 1.00 56.03 98 PRO A CA 1
ATOM 743 C C . PRO A 1 98 ? 24.266 -6.716 -6.593 1.00 56.03 98 PRO A C 1
ATOM 745 O O . PRO A 1 98 ? 23.892 -7.883 -6.557 1.00 56.03 98 PRO A O 1
ATOM 748 N N . ILE A 1 99 ? 24.638 -6.072 -5.481 1.00 61.53 99 ILE A N 1
ATOM 749 C CA . ILE A 1 99 ? 24.636 -6.637 -4.131 1.00 61.53 99 ILE A CA 1
ATOM 750 C C . ILE A 1 99 ? 23.758 -5.747 -3.253 1.00 61.53 99 ILE A C 1
ATOM 752 O O . ILE A 1 99 ? 24.018 -4.548 -3.131 1.00 61.53 99 ILE A O 1
ATOM 756 N N . VAL A 1 100 ? 22.741 -6.341 -2.618 1.00 65.69 100 VAL A N 1
ATOM 757 C CA . VAL A 1 100 ? 21.856 -5.650 -1.670 1.00 65.69 100 VAL A CA 1
ATOM 758 C C . VAL A 1 100 ? 22.699 -5.032 -0.556 1.00 65.69 100 VAL A C 1
ATOM 760 O O . VAL A 1 100 ? 23.203 -5.720 0.330 1.00 65.69 100 VAL A O 1
ATOM 763 N N . SER A 1 101 ? 22.866 -3.714 -0.612 1.00 79.38 101 SER A N 1
ATOM 764 C CA . SER A 1 101 ? 23.622 -2.952 0.373 1.00 79.38 101 SER A CA 1
ATOM 765 C C . SER A 1 101 ? 22.638 -2.226 1.282 1.00 79.38 101 SER A C 1
ATOM 767 O O . SER A 1 101 ? 21.893 -1.355 0.827 1.00 79.38 101 SER A O 1
ATOM 769 N N . TYR A 1 102 ? 22.626 -2.575 2.574 1.00 84.75 102 TYR A N 1
ATOM 770 C CA . TYR A 1 102 ? 21.768 -1.933 3.582 1.00 84.75 102 TYR A CA 1
ATOM 771 C C . TYR A 1 102 ? 21.790 -0.389 3.511 1.00 84.75 102 TYR A C 1
ATOM 773 O O . TYR A 1 102 ? 20.713 0.207 3.548 1.00 84.75 102 TYR A O 1
ATOM 781 N N . PRO A 1 103 ? 22.952 0.281 3.341 1.00 86.25 103 PRO A N 1
ATOM 782 C CA . PRO A 1 103 ? 23.012 1.730 3.142 1.00 86.25 103 PRO A CA 1
ATOM 783 C C . PRO A 1 103 ? 22.199 2.264 1.956 1.00 86.25 103 PRO A C 1
ATOM 785 O O . PRO A 1 103 ? 21.615 3.341 2.061 1.00 86.25 103 PRO A O 1
ATOM 788 N N . VAL A 1 104 ? 22.152 1.537 0.834 1.00 83.00 104 VAL A N 1
ATOM 789 C CA . VAL A 1 104 ? 21.427 1.970 -0.374 1.00 83.00 104 VAL A CA 1
ATOM 790 C C . VAL A 1 104 ? 19.927 1.926 -0.115 1.00 83.00 104 VAL A C 1
ATOM 792 O O . VAL A 1 104 ? 19.241 2.928 -0.299 1.00 83.00 104 VAL A O 1
ATOM 795 N N . VAL A 1 105 ? 19.439 0.806 0.424 1.00 85.31 105 VAL A N 1
ATOM 796 C CA . VAL A 1 105 ? 18.025 0.638 0.782 1.00 85.31 105 VAL A CA 1
ATOM 797 C C . VAL A 1 105 ? 17.609 1.668 1.834 1.00 85.31 105 VAL A C 1
ATOM 799 O O . VAL A 1 105 ? 16.592 2.338 1.672 1.00 85.31 105 VAL A O 1
ATOM 802 N N . ALA A 1 106 ? 18.416 1.860 2.883 1.00 88.06 106 ALA A N 1
ATOM 803 C CA . ALA A 1 106 ? 18.141 2.839 3.932 1.00 88.06 106 ALA A CA 1
ATOM 804 C C . ALA A 1 106 ? 18.067 4.273 3.386 1.00 88.06 106 ALA A C 1
ATOM 806 O O . ALA A 1 106 ? 17.190 5.039 3.786 1.00 88.06 106 ALA A O 1
ATOM 807 N N . ARG A 1 107 ? 18.945 4.636 2.442 1.00 88.00 107 ARG A N 1
ATOM 808 C CA . ARG A 1 107 ? 18.911 5.945 1.782 1.00 88.00 107 ARG A CA 1
ATOM 809 C C . ARG A 1 107 ? 17.661 6.106 0.919 1.00 88.00 107 ARG A C 1
ATOM 811 O O . ARG A 1 107 ? 17.009 7.141 1.021 1.00 88.00 107 ARG A O 1
ATOM 818 N N . SER A 1 108 ? 17.302 5.096 0.127 1.00 85.44 108 SER A N 1
ATOM 819 C CA . SER A 1 108 ? 16.081 5.104 -0.689 1.00 85.44 108 SER A CA 1
ATOM 820 C C . SER A 1 108 ? 14.832 5.249 0.181 1.00 85.44 108 SER A C 1
ATOM 822 O O . SER A 1 108 ? 14.026 6.142 -0.061 1.00 85.44 108 SER A O 1
ATOM 824 N N . VAL A 1 109 ? 14.705 4.467 1.258 1.00 88.81 109 VAL A N 1
ATOM 825 C CA . VAL A 1 109 ? 13.598 4.598 2.225 1.00 88.81 109 VAL A CA 1
ATOM 826 C C . VAL A 1 109 ? 13.610 5.978 2.889 1.00 88.81 109 VAL A C 1
ATOM 828 O O . VAL A 1 109 ? 12.566 6.611 3.017 1.00 88.81 109 VAL A O 1
ATOM 831 N N . GLY A 1 110 ? 14.781 6.491 3.273 1.00 90.88 110 GLY A N 1
ATOM 832 C CA . GLY A 1 110 ? 14.920 7.832 3.844 1.00 90.88 110 GLY A CA 1
ATOM 833 C C . GLY A 1 110 ? 14.445 8.941 2.900 1.00 90.88 110 GLY A C 1
ATOM 834 O O . GLY A 1 110 ? 13.824 9.903 3.346 1.00 90.88 110 GLY A O 1
ATOM 835 N N . ILE A 1 111 ? 14.670 8.794 1.594 1.00 90.19 111 ILE A N 1
ATOM 836 C CA . ILE A 1 111 ? 14.206 9.746 0.580 1.00 90.19 111 ILE A CA 1
ATOM 837 C C . ILE A 1 111 ? 12.702 9.574 0.317 1.00 90.19 111 ILE A C 1
ATOM 839 O O . ILE A 1 111 ? 11.965 10.553 0.405 1.00 90.19 111 ILE A O 1
ATOM 843 N N . PHE A 1 112 ? 12.231 8.351 0.050 1.00 87.56 112 PHE A N 1
ATOM 844 C CA . PHE A 1 112 ? 10.834 8.083 -0.318 1.00 87.56 112 PHE A CA 1
ATOM 845 C C . PHE A 1 112 ? 9.843 8.200 0.842 1.00 87.56 112 PHE A C 1
ATOM 847 O O . PHE A 1 112 ? 8.692 8.561 0.619 1.00 87.56 112 PHE A O 1
ATOM 854 N N . LEU A 1 113 ? 10.265 7.919 2.075 1.00 90.06 113 LEU A N 1
ATOM 855 C CA . LEU A 1 113 ? 9.419 8.024 3.267 1.00 90.06 113 LEU A CA 1
ATOM 856 C C . LEU A 1 113 ? 9.816 9.193 4.153 1.00 90.06 113 LEU A C 1
ATOM 858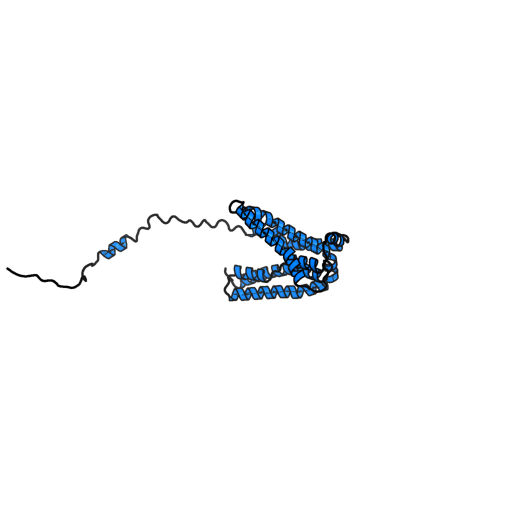 O O . LEU A 1 113 ? 8.955 9.946 4.600 1.00 90.06 113 LEU A O 1
ATOM 862 N N . GLY A 1 114 ? 11.113 9.347 4.418 1.00 93.31 114 GLY A N 1
ATOM 863 C CA . GLY A 1 114 ? 11.608 10.313 5.395 1.00 93.31 114 GLY A CA 1
ATOM 864 C C . GLY A 1 114 ? 11.335 11.759 4.991 1.00 93.31 114 GLY A C 1
ATOM 865 O O . GLY A 1 114 ? 10.820 12.518 5.809 1.00 93.31 114 GLY A O 1
ATOM 866 N N . ILE A 1 115 ? 11.604 12.140 3.736 1.00 93.88 115 ILE A N 1
ATOM 867 C CA . ILE A 1 115 ? 11.357 13.511 3.258 1.00 93.88 115 ILE A CA 1
ATOM 868 C C . ILE A 1 115 ? 9.852 13.845 3.261 1.00 93.88 115 ILE A C 1
ATOM 870 O O . ILE A 1 115 ? 9.491 14.850 3.882 1.00 93.88 115 ILE A O 1
ATOM 874 N N . PRO A 1 116 ? 8.948 13.031 2.669 1.00 91.31 116 PRO A N 1
ATOM 875 C CA . PRO A 1 116 ? 7.509 13.293 2.746 1.00 91.31 116 PRO A CA 1
ATOM 876 C C . PRO A 1 116 ? 6.973 13.310 4.178 1.00 91.31 116 PRO A C 1
ATOM 878 O O . PRO A 1 116 ? 6.156 14.166 4.510 1.00 91.31 116 PRO A O 1
ATOM 881 N N . LEU A 1 117 ? 7.456 12.419 5.052 1.00 93.56 117 LEU A N 1
ATOM 882 C CA . LEU A 1 117 ? 7.060 12.393 6.458 1.00 93.56 117 LEU A CA 1
ATOM 883 C C . LEU A 1 117 ? 7.514 13.659 7.195 1.00 93.56 117 LEU A C 1
ATOM 885 O O . LEU A 1 117 ? 6.715 14.270 7.902 1.00 93.56 117 LEU A O 1
ATOM 889 N N . ALA A 1 118 ? 8.764 14.089 7.012 1.00 95.38 118 ALA A N 1
ATOM 890 C CA . ALA A 1 118 ? 9.284 15.315 7.613 1.00 95.38 118 ALA A CA 1
ATOM 891 C C . ALA A 1 118 ? 8.518 16.550 7.120 1.00 95.38 118 ALA A C 1
ATOM 893 O O . ALA A 1 118 ? 8.115 17.389 7.927 1.00 95.38 118 ALA A O 1
ATOM 894 N N . ALA A 1 119 ? 8.241 16.628 5.815 1.00 94.75 119 ALA A N 1
ATOM 895 C CA . ALA A 1 119 ? 7.424 17.685 5.229 1.00 94.75 119 ALA A CA 1
ATOM 896 C C . ALA A 1 119 ? 5.989 17.672 5.781 1.00 94.75 119 ALA A C 1
ATOM 898 O O . ALA A 1 119 ? 5.454 18.728 6.122 1.00 94.75 119 ALA A O 1
ATOM 899 N N . ALA A 1 120 ? 5.376 16.495 5.937 1.00 91.62 120 ALA A N 1
ATOM 900 C CA . ALA A 1 120 ? 4.045 16.348 6.522 1.00 91.62 120 ALA A CA 1
ATOM 901 C C . ALA A 1 120 ? 4.016 16.772 7.999 1.00 91.62 120 ALA A C 1
ATOM 903 O O . ALA A 1 120 ? 3.090 17.466 8.422 1.00 91.62 120 ALA A O 1
ATOM 904 N N . ILE A 1 121 ? 5.038 16.410 8.779 1.00 94.31 121 ILE A N 1
ATOM 905 C CA . ILE A 1 121 ? 5.188 16.816 10.182 1.00 94.31 121 ILE A CA 1
ATOM 906 C C . ILE A 1 121 ? 5.355 18.336 10.284 1.00 94.31 121 ILE A C 1
ATOM 908 O O . ILE A 1 121 ? 4.621 18.976 11.039 1.00 94.31 121 ILE A O 1
ATOM 912 N N . ALA A 1 122 ? 6.262 18.922 9.499 1.00 94.56 122 ALA A N 1
ATOM 913 C CA . ALA A 1 122 ? 6.466 20.367 9.452 1.00 94.56 122 ALA A CA 1
ATOM 914 C C . ALA A 1 122 ? 5.168 21.091 9.065 1.00 94.56 122 ALA A C 1
ATOM 916 O O . ALA A 1 122 ? 4.714 21.974 9.789 1.00 94.56 122 ALA A O 1
ATOM 917 N N . THR A 1 123 ? 4.499 20.634 8.001 1.00 91.94 123 THR A N 1
ATOM 918 C CA . THR A 1 123 ? 3.204 21.170 7.557 1.00 91.94 123 THR A CA 1
ATOM 919 C C . THR A 1 123 ? 2.166 21.090 8.672 1.00 91.94 123 THR A C 1
ATOM 921 O O . THR A 1 123 ? 1.485 22.076 8.940 1.00 91.94 123 THR A O 1
ATOM 924 N N . ARG A 1 124 ? 2.064 19.952 9.372 1.00 90.25 124 ARG A N 1
ATOM 925 C CA . ARG A 1 124 ? 1.118 19.757 10.479 1.00 90.25 124 ARG A CA 1
ATOM 926 C C . ARG A 1 124 ? 1.358 20.743 11.618 1.00 90.25 124 ARG A C 1
ATOM 928 O O . ARG A 1 124 ? 0.386 21.286 12.141 1.00 90.25 124 ARG A O 1
ATOM 935 N N . PHE A 1 125 ? 2.610 20.969 12.014 1.00 92.12 125 PHE A N 1
ATOM 936 C CA . PHE A 1 125 ? 2.938 21.916 13.081 1.00 92.12 125 PHE A CA 1
ATOM 937 C C . PHE A 1 125 ? 2.718 23.368 12.644 1.00 92.12 125 PHE A C 1
ATOM 939 O O . PHE A 1 125 ? 2.052 24.117 13.357 1.00 92.12 125 PHE A O 1
ATOM 946 N N . THR A 1 126 ? 3.182 23.751 11.453 1.00 90.44 126 THR A N 1
ATOM 947 C CA . THR A 1 126 ? 3.034 25.113 10.924 1.00 90.44 126 THR A CA 1
ATOM 948 C C . THR A 1 126 ? 1.566 25.483 10.691 1.00 90.44 126 THR A C 1
ATOM 950 O O . THR A 1 126 ? 1.122 26.532 11.155 1.00 90.44 126 THR A O 1
ATOM 953 N N . LEU A 1 127 ? 0.762 24.620 10.053 1.00 87.06 127 LEU A N 1
ATOM 954 C CA . LEU A 1 127 ? -0.661 24.910 9.813 1.00 87.06 127 LEU A CA 1
ATOM 955 C C . LEU A 1 127 ? -1.472 24.971 11.106 1.00 87.06 127 LEU A C 1
ATOM 957 O O . LEU A 1 127 ? -2.374 25.803 11.207 1.00 87.06 127 LEU A O 1
ATOM 961 N N . ARG A 1 128 ? -1.171 24.112 12.087 1.00 86.25 128 ARG A N 1
ATOM 962 C CA . ARG A 1 128 ? -1.844 24.153 13.393 1.00 86.25 128 ARG A CA 1
ATOM 963 C C . ARG A 1 128 ? -1.453 25.378 14.219 1.00 86.25 128 ARG A C 1
ATOM 965 O O . ARG A 1 128 ? -2.274 25.826 15.008 1.00 86.25 128 ARG A O 1
ATOM 972 N N . ALA A 1 129 ? -0.245 25.912 14.035 1.00 85.50 129 ALA A N 1
ATOM 973 C CA . ALA A 1 129 ? 0.200 27.129 14.710 1.00 85.50 129 ALA A CA 1
ATOM 974 C C . ALA A 1 129 ? -0.401 28.405 14.094 1.00 85.50 129 ALA A C 1
ATOM 976 O O . ALA A 1 129 ? -0.731 29.336 14.822 1.00 85.50 129 ALA A O 1
ATOM 977 N N . ILE A 1 130 ? -0.557 28.452 12.766 1.00 89.44 130 ILE A N 1
ATOM 978 C CA . ILE A 1 130 ? -1.031 29.651 12.050 1.00 89.44 130 ILE A CA 1
ATOM 979 C C . ILE A 1 130 ? -2.564 29.707 11.971 1.00 89.44 130 ILE A C 1
ATOM 981 O O . ILE A 1 130 ? -3.151 30.790 11.963 1.00 89.44 130 ILE A O 1
ATOM 985 N N . THR A 1 131 ? -3.238 28.556 11.897 1.00 84.12 131 THR A N 1
ATOM 986 C CA . THR A 1 131 ? -4.677 28.510 11.604 1.00 84.12 131 THR A CA 1
ATOM 987 C C . THR A 1 131 ? -5.528 28.304 12.854 1.00 84.12 131 THR A C 1
ATOM 989 O O . THR A 1 131 ? -5.114 27.669 13.819 1.00 84.12 131 THR A O 1
ATOM 992 N N . ARG A 1 132 ? -6.773 28.800 12.821 1.00 81.50 132 ARG A N 1
ATOM 993 C CA . ARG A 1 132 ? -7.765 28.597 13.890 1.00 81.50 132 ARG A CA 1
ATOM 994 C C . ARG A 1 132 ? -7.967 27.110 14.209 1.00 81.50 132 ARG A C 1
ATOM 996 O O . ARG A 1 132 ? -7.945 26.261 13.313 1.00 81.50 132 ARG A O 1
ATOM 1003 N N . ALA A 1 133 ? -8.255 26.824 15.481 1.00 75.31 133 ALA A N 1
ATOM 1004 C CA . ALA A 1 133 ? -8.491 25.475 15.988 1.00 75.31 133 ALA A CA 1
ATOM 1005 C C . ALA A 1 133 ? -9.484 24.686 15.105 1.00 75.31 133 ALA A C 1
ATOM 1007 O O . ALA A 1 133 ? -10.631 25.091 14.885 1.00 75.31 133 ALA A O 1
ATOM 1008 N N . GLY A 1 134 ? -9.024 23.549 14.577 1.00 75.62 134 GLY A N 1
ATOM 1009 C CA . GLY A 1 134 ? -9.828 22.627 13.774 1.00 75.62 134 GLY A CA 1
ATOM 1010 C C . GLY A 1 134 ? -9.946 22.950 12.280 1.00 75.62 134 GLY A C 1
ATOM 1011 O O . GLY A 1 134 ? -10.685 22.254 11.584 1.00 75.62 134 GLY A O 1
ATOM 1012 N N . TRP A 1 135 ? -9.280 23.985 11.747 1.00 88.19 135 TRP A N 1
ATOM 1013 C CA . TRP A 1 135 ? -9.256 24.211 10.290 1.00 88.19 135 TRP A CA 1
ATOM 1014 C C . TRP A 1 135 ? -8.425 23.150 9.556 1.00 88.19 135 TRP A C 1
ATOM 1016 O O . TRP A 1 135 ? -8.856 22.658 8.512 1.00 88.19 135 TRP A O 1
ATOM 1026 N N . TYR A 1 136 ? -7.285 22.744 10.134 1.00 85.69 136 TYR A N 1
ATOM 1027 C CA . TYR A 1 136 ? -6.438 21.669 9.603 1.00 85.69 136 TYR A CA 1
ATOM 1028 C C . TYR A 1 136 ? -7.250 20.382 9.402 1.00 85.69 136 TYR A C 1
ATOM 1030 O O . TYR A 1 136 ? -7.262 19.814 8.314 1.00 85.69 136 TYR A O 1
ATOM 1038 N N . GLU A 1 137 ? -8.008 19.964 10.415 1.00 85.50 137 GLU A N 1
ATOM 1039 C CA . GLU A 1 137 ? -8.799 18.737 10.360 1.00 85.50 137 GLU A CA 1
ATOM 1040 C C . GLU A 1 137 ? -10.025 18.850 9.441 1.00 85.50 137 GLU A C 1
ATOM 1042 O O . GLU A 1 137 ? -10.323 17.919 8.697 1.00 85.50 137 GLU A O 1
ATOM 1047 N N . ARG A 1 138 ? -10.751 19.978 9.463 1.00 84.81 138 ARG A N 1
ATOM 1048 C CA . ARG A 1 138 ? -12.030 20.103 8.733 1.00 84.81 138 ARG A CA 1
ATOM 1049 C C . ARG A 1 138 ? -11.884 20.459 7.255 1.00 84.81 138 ARG A C 1
ATOM 1051 O O . ARG A 1 138 ? -12.761 20.096 6.462 1.00 84.81 138 ARG A O 1
ATOM 1058 N N . VAL A 1 139 ? -10.834 21.201 6.901 1.00 85.62 139 VAL A N 1
ATOM 1059 C CA . VAL A 1 139 ? -10.624 21.739 5.548 1.00 85.62 139 VAL A CA 1
ATOM 1060 C C . VAL A 1 139 ? -9.414 21.085 4.900 1.00 85.62 139 VAL A C 1
ATOM 1062 O O . VAL A 1 139 ? -9.584 20.388 3.905 1.00 85.62 139 VAL A O 1
ATOM 1065 N N . PHE A 1 140 ? -8.219 21.247 5.475 1.00 87.50 140 PHE A N 1
ATOM 1066 C CA . PHE A 1 140 ? -6.981 20.773 4.849 1.00 87.50 140 PHE A CA 1
ATOM 1067 C C . PHE A 1 140 ? -6.955 19.248 4.682 1.00 87.50 140 PHE A C 1
ATOM 1069 O O . PHE A 1 140 ? -6.776 18.772 3.565 1.00 87.50 140 PHE A O 1
ATOM 1076 N N . LEU A 1 141 ? -7.220 18.474 5.745 1.00 84.75 141 LEU A N 1
ATOM 1077 C CA . LEU A 1 141 ? -7.238 17.006 5.659 1.00 84.75 141 LEU A CA 1
ATOM 1078 C C . LEU A 1 141 ? -8.335 16.488 4.725 1.00 84.75 141 LEU A C 1
ATOM 1080 O O . LEU A 1 141 ? -8.095 15.573 3.941 1.00 84.75 141 LEU A O 1
ATOM 1084 N N . ARG A 1 142 ? -9.531 17.083 4.778 1.00 85.88 142 ARG A N 1
ATOM 1085 C CA . ARG A 1 142 ? -10.651 16.664 3.926 1.00 85.88 142 ARG A CA 1
ATOM 1086 C C . ARG A 1 142 ? -10.417 16.986 2.451 1.00 85.88 142 ARG A C 1
ATOM 1088 O O . ARG A 1 142 ? -10.865 16.237 1.591 1.00 85.88 142 ARG A O 1
ATOM 1095 N N . TRP A 1 143 ? -9.706 18.073 2.163 1.00 87.44 143 TRP A N 1
ATOM 1096 C CA . TRP A 1 143 ? -9.288 18.411 0.808 1.00 87.44 143 TRP A CA 1
ATOM 1097 C C . TRP A 1 143 ? -8.146 17.514 0.321 1.00 87.44 143 TRP A C 1
ATOM 1099 O O . TRP A 1 143 ? -8.175 17.098 -0.828 1.00 87.44 143 TRP A O 1
ATOM 1109 N N . LEU A 1 144 ? -7.184 17.166 1.184 1.00 87.94 144 LEU A N 1
ATOM 1110 C CA . LEU A 1 144 ? -6.022 16.339 0.834 1.00 87.94 144 LEU A CA 1
ATOM 1111 C C . LEU A 1 144 ? -6.372 14.853 0.614 1.00 87.94 144 LEU A C 1
ATOM 1113 O O . LEU A 1 144 ? -5.727 14.189 -0.195 1.00 87.94 144 LEU A O 1
ATOM 1117 N N . ALA A 1 145 ? -7.399 14.338 1.298 1.00 84.88 145 ALA A N 1
ATOM 1118 C CA . ALA A 1 145 ? -7.839 12.943 1.202 1.00 84.88 145 ALA A CA 1
ATOM 1119 C C . ALA A 1 145 ? -8.045 12.434 -0.248 1.00 84.88 145 ALA A C 1
ATOM 1121 O O . ALA A 1 145 ? -7.402 11.446 -0.612 1.00 84.88 145 ALA A O 1
ATOM 1122 N N . PRO A 1 146 ? -8.847 13.089 -1.117 1.00 87.38 146 PRO A N 1
ATOM 1123 C CA . PRO A 1 146 ? -9.020 12.638 -2.500 1.00 87.38 146 PRO A CA 1
ATOM 1124 C C . PRO A 1 146 ? -7.732 12.723 -3.332 1.00 87.38 146 PRO A C 1
ATOM 1126 O O . PRO A 1 146 ? -7.508 11.863 -4.180 1.00 87.38 146 PRO A O 1
ATOM 1129 N N . TRP A 1 147 ? -6.858 13.707 -3.082 1.00 90.44 147 TRP A N 1
ATOM 1130 C CA . TRP A 1 147 ? -5.576 13.823 -3.792 1.00 90.44 147 TRP A CA 1
ATOM 1131 C C . TRP A 1 147 ? -4.638 12.658 -3.488 1.00 90.44 147 TRP A C 1
ATOM 1133 O O . TRP A 1 147 ? -3.963 12.176 -4.394 1.00 90.44 147 TRP A O 1
ATOM 1143 N N . SER A 1 148 ? -4.628 12.169 -2.245 1.00 87.25 148 SER A N 1
ATOM 1144 C CA . SER A 1 148 ? -3.845 10.985 -1.876 1.00 87.25 148 SER A CA 1
ATOM 1145 C C . SER A 1 148 ? -4.307 9.746 -2.640 1.00 87.25 148 SER A C 1
ATOM 1147 O O . SER A 1 148 ? -3.476 8.976 -3.114 1.00 87.25 148 SER A O 1
ATOM 1149 N N . LEU A 1 149 ? -5.622 9.559 -2.783 1.00 85.44 149 LEU A N 1
ATOM 1150 C CA . LEU A 1 149 ? -6.188 8.427 -3.516 1.00 85.44 149 LEU A CA 1
ATOM 1151 C C . LEU A 1 149 ? -5.887 8.537 -5.017 1.00 85.44 149 LEU A C 1
ATOM 1153 O O . LEU A 1 149 ? -5.460 7.562 -5.626 1.00 85.44 149 LEU A O 1
ATOM 1157 N N . ILE A 1 150 ? -6.035 9.724 -5.612 1.00 88.19 150 ILE A N 1
ATOM 1158 C CA . ILE A 1 150 ? -5.666 9.958 -7.018 1.00 88.19 150 ILE A CA 1
ATOM 1159 C C . ILE A 1 150 ? -4.172 9.688 -7.238 1.00 88.19 150 ILE A C 1
ATOM 1161 O O . ILE A 1 150 ? -3.816 9.033 -8.213 1.00 88.19 150 ILE A O 1
ATOM 1165 N N . GLY A 1 151 ? -3.307 10.144 -6.326 1.00 87.81 151 GLY A N 1
ATOM 1166 C CA . GLY A 1 151 ? -1.869 9.876 -6.370 1.00 87.81 151 GLY A CA 1
ATOM 1167 C C . GLY A 1 151 ? -1.549 8.382 -6.302 1.00 87.81 151 GLY A C 1
ATOM 1168 O O . GLY A 1 151 ? -0.755 7.895 -7.100 1.00 87.81 151 GLY A O 1
ATOM 1169 N N . LEU A 1 152 ? -2.223 7.641 -5.419 1.00 86.50 152 LEU A N 1
ATOM 1170 C CA . LEU A 1 152 ? -2.106 6.185 -5.329 1.00 86.50 152 LEU A CA 1
ATOM 1171 C C . LEU A 1 152 ? -2.499 5.496 -6.646 1.00 86.50 152 LEU A C 1
ATOM 1173 O O . LEU A 1 152 ? -1.728 4.704 -7.182 1.00 86.50 152 LEU A O 1
ATOM 1177 N N . LEU A 1 153 ? -3.673 5.824 -7.196 1.00 87.25 153 LEU A N 1
ATOM 1178 C CA . LEU A 1 153 ? -4.151 5.273 -8.471 1.00 87.25 153 LEU A CA 1
ATOM 1179 C C . LEU A 1 153 ? -3.213 5.622 -9.629 1.00 87.25 153 LEU A C 1
ATOM 1181 O O . LEU A 1 153 ? -2.962 4.776 -10.483 1.00 87.25 153 LEU A O 1
ATOM 1185 N N . TYR A 1 154 ? -2.688 6.848 -9.651 1.00 87.81 154 TYR A N 1
ATOM 1186 C CA . TYR A 1 154 ? -1.698 7.281 -10.629 1.00 87.81 154 TYR A CA 1
ATOM 1187 C C . TYR A 1 154 ? -0.416 6.451 -10.529 1.00 87.81 154 TYR A C 1
ATOM 1189 O O . TYR A 1 154 ? 0.043 5.932 -11.543 1.00 87.81 154 TYR A O 1
ATOM 1197 N N . THR A 1 155 ? 0.128 6.265 -9.322 1.00 85.56 155 THR A N 1
ATOM 1198 C CA . THR A 1 155 ? 1.318 5.435 -9.102 1.00 85.56 155 THR A CA 1
ATOM 1199 C C . THR A 1 155 ? 1.082 4.004 -9.574 1.00 85.56 155 THR A C 1
ATOM 1201 O O . THR A 1 155 ? 1.890 3.480 -10.333 1.00 85.56 155 THR A O 1
ATOM 1204 N N . ILE A 1 156 ? -0.048 3.392 -9.210 1.00 82.81 156 ILE A N 1
ATOM 1205 C CA . ILE A 1 156 ? -0.416 2.048 -9.677 1.00 82.81 156 ILE A CA 1
ATOM 1206 C C . ILE A 1 156 ? -0.488 2.012 -11.210 1.00 82.81 156 ILE A C 1
ATOM 1208 O O . ILE A 1 156 ? 0.133 1.153 -11.830 1.00 82.81 156 ILE A O 1
ATOM 1212 N N . LEU A 1 157 ? -1.188 2.960 -11.838 1.00 86.12 157 LEU A N 1
ATOM 1213 C CA . LEU A 1 157 ? -1.315 3.019 -13.294 1.00 86.12 157 LEU A CA 1
ATOM 1214 C C . LEU A 1 157 ? 0.051 3.129 -13.974 1.00 86.12 157 LEU A C 1
ATOM 1216 O O . LEU A 1 157 ? 0.318 2.372 -14.901 1.00 86.12 157 LEU A O 1
ATOM 1220 N N . VAL A 1 158 ? 0.921 4.033 -13.514 1.00 81.88 158 VAL A N 1
ATOM 1221 C CA . VAL A 1 158 ? 2.258 4.242 -14.091 1.00 81.88 158 VAL A CA 1
ATOM 1222 C C . VAL A 1 158 ? 3.140 3.011 -13.916 1.00 81.88 158 VAL A C 1
ATOM 1224 O O . VAL A 1 158 ? 3.818 2.626 -14.864 1.00 81.88 158 VAL A O 1
ATOM 1227 N N . LEU A 1 159 ? 3.110 2.369 -12.746 1.00 78.88 159 LEU A N 1
ATOM 1228 C CA . LEU A 1 159 ? 3.898 1.166 -12.476 1.00 78.88 159 LEU A CA 1
ATOM 1229 C C . LEU A 1 159 ? 3.466 -0.009 -13.354 1.00 78.88 159 LEU A C 1
ATOM 1231 O O . LEU A 1 159 ? 4.302 -0.677 -13.955 1.00 78.88 159 LEU A O 1
ATOM 1235 N N . PHE A 1 160 ? 2.161 -0.247 -13.487 1.00 81.31 160 PHE A N 1
ATOM 1236 C CA . PHE A 1 160 ? 1.665 -1.287 -14.387 1.00 81.31 160 PHE A CA 1
ATOM 1237 C C . PHE A 1 160 ? 1.819 -0.910 -15.861 1.00 81.31 160 PHE A C 1
ATOM 1239 O O . PHE A 1 160 ? 1.945 -1.798 -16.696 1.00 81.31 160 PHE A O 1
ATOM 1246 N N . ALA A 1 161 ? 1.850 0.380 -16.195 1.00 83.06 161 ALA A N 1
ATOM 1247 C CA . ALA A 1 161 ? 2.147 0.848 -17.544 1.00 83.06 161 ALA A CA 1
ATOM 1248 C C . ALA A 1 161 ? 3.622 0.670 -17.917 1.00 83.06 161 ALA A C 1
ATOM 1250 O O . ALA A 1 161 ? 3.909 0.296 -19.052 1.00 83.06 161 ALA A O 1
ATOM 1251 N N . SER A 1 162 ? 4.556 0.876 -16.986 1.00 76.44 162 SER A N 1
ATOM 1252 C CA . SER A 1 162 ? 5.976 0.616 -17.236 1.00 76.44 162 SER A CA 1
ATOM 1253 C C . SER A 1 162 ? 6.302 -0.880 -17.236 1.00 76.44 162 SER A C 1
ATOM 1255 O O . SER A 1 162 ? 7.106 -1.308 -18.057 1.00 76.44 162 SER A O 1
ATOM 1257 N N . GLN A 1 163 ? 5.637 -1.683 -16.393 1.00 74.50 163 GLN A N 1
ATOM 1258 C CA . GLN A 1 163 ? 5.936 -3.115 -16.208 1.00 74.50 163 GLN A CA 1
ATOM 1259 C C . GLN A 1 163 ? 4.948 -4.088 -16.864 1.00 74.50 163 GLN A C 1
ATOM 1261 O O . GLN A 1 163 ? 5.095 -5.306 -16.752 1.00 74.50 163 GLN A O 1
ATOM 1266 N N . GLY A 1 164 ? 3.929 -3.586 -17.562 1.00 76.56 164 GLY A N 1
ATOM 1267 C CA . GLY A 1 164 ? 2.792 -4.389 -18.023 1.00 76.56 164 GLY A CA 1
ATOM 1268 C C . GLY A 1 164 ? 3.174 -5.572 -18.909 1.00 76.56 164 GLY A C 1
ATOM 1269 O O . GLY A 1 164 ? 2.626 -6.663 -18.760 1.00 76.56 164 GLY A O 1
ATOM 1270 N N . ARG A 1 165 ? 4.164 -5.389 -19.788 1.00 76.94 165 ARG A N 1
ATOM 1271 C CA . ARG A 1 165 ? 4.643 -6.450 -20.686 1.00 76.94 165 ARG A CA 1
ATOM 1272 C C . ARG A 1 165 ? 5.320 -7.583 -19.921 1.00 76.94 165 ARG A C 1
ATOM 1274 O O . ARG A 1 165 ? 5.030 -8.755 -20.161 1.00 76.94 165 ARG A O 1
ATOM 1281 N N . GLN A 1 166 ? 6.160 -7.230 -18.953 1.00 74.56 166 GLN A N 1
ATOM 1282 C CA . GLN A 1 166 ? 6.882 -8.186 -18.120 1.00 74.56 166 GLN A CA 1
ATOM 1283 C C . GLN A 1 166 ? 5.912 -9.002 -17.248 1.00 74.56 166 GLN A C 1
ATOM 1285 O O . GLN A 1 166 ? 6.038 -10.223 -17.166 1.00 74.56 166 GLN A O 1
ATOM 1290 N N . VAL A 1 167 ? 4.880 -8.353 -16.691 1.00 77.50 167 VAL A N 1
ATOM 1291 C CA . VAL A 1 167 ? 3.805 -9.004 -15.916 1.00 77.50 167 VAL A CA 1
ATOM 1292 C C . VAL A 1 167 ? 3.078 -10.077 -16.731 1.00 77.50 167 VAL A C 1
ATOM 1294 O O . VAL A 1 167 ? 2.817 -11.165 -16.217 1.00 77.50 167 VAL A O 1
ATOM 1297 N N . VAL A 1 168 ? 2.775 -9.803 -18.005 1.00 78.00 168 VAL A N 1
ATOM 1298 C CA . VAL A 1 168 ? 2.069 -10.756 -18.877 1.00 78.00 168 VAL A CA 1
ATOM 1299 C C . VAL A 1 168 ? 2.974 -11.921 -19.283 1.00 78.00 168 VAL A C 1
ATOM 1301 O O . VAL A 1 168 ? 2.554 -13.077 -19.206 1.00 78.00 168 VAL A O 1
ATOM 1304 N N . HIS A 1 169 ? 4.221 -11.650 -19.680 1.00 80.69 169 HIS A N 1
ATOM 1305 C CA . HIS A 1 169 ? 5.146 -12.700 -20.121 1.00 80.69 169 HIS A CA 1
ATOM 1306 C C . HIS A 1 169 ? 5.620 -13.613 -18.981 1.00 80.69 169 HIS A C 1
ATOM 1308 O O . HIS A 1 169 ? 5.888 -14.790 -19.219 1.00 80.69 169 HIS A O 1
ATOM 1314 N N . GLN A 1 170 ? 5.678 -13.109 -17.745 1.00 79.50 170 GLN A N 1
ATOM 1315 C CA . GLN A 1 170 ? 6.145 -13.847 -16.567 1.00 79.50 170 GLN A CA 1
ATOM 1316 C C . GLN A 1 170 ? 5.004 -14.267 -15.629 1.00 79.50 170 GLN A C 1
ATOM 1318 O O . GLN A 1 170 ? 5.189 -14.375 -14.416 1.00 79.50 170 GLN A O 1
ATOM 1323 N N . ILE A 1 171 ? 3.818 -14.566 -16.167 1.00 82.94 171 ILE A N 1
ATOM 1324 C CA . ILE A 1 171 ? 2.636 -14.914 -15.358 1.00 82.94 171 ILE A CA 1
ATOM 1325 C C . ILE A 1 171 ? 2.873 -16.092 -14.397 1.00 82.94 171 ILE A C 1
ATOM 1327 O O . ILE A 1 171 ? 2.330 -16.132 -13.293 1.00 82.94 171 ILE A O 1
ATOM 1331 N N . VAL A 1 172 ? 3.733 -17.043 -14.776 1.00 84.19 172 VAL A N 1
ATOM 1332 C CA . VAL A 1 172 ? 4.104 -18.173 -13.913 1.00 84.19 172 VAL A CA 1
ATOM 1333 C C . VAL A 1 172 ? 4.935 -17.701 -12.717 1.00 84.19 172 VAL A C 1
ATOM 1335 O O . VAL A 1 172 ? 4.728 -18.192 -11.608 1.00 84.19 172 VAL A O 1
ATOM 1338 N N . ALA A 1 173 ? 5.843 -16.740 -12.906 1.00 80.44 173 ALA A N 1
ATOM 1339 C CA . ALA A 1 173 ? 6.601 -16.141 -11.810 1.00 80.44 173 ALA A CA 1
ATOM 1340 C C . ALA A 1 173 ? 5.672 -15.349 -10.878 1.00 80.44 173 ALA A C 1
ATOM 1342 O O . ALA A 1 173 ? 5.713 -15.547 -9.666 1.00 80.44 173 ALA A O 1
ATOM 1343 N N . VAL A 1 174 ? 4.753 -14.560 -11.445 1.00 82.62 174 VAL A N 1
ATOM 1344 C CA . VAL A 1 174 ? 3.709 -13.831 -10.704 1.00 82.62 174 VAL A CA 1
ATOM 1345 C C . VAL A 1 174 ? 2.889 -14.784 -9.826 1.00 82.62 174 VAL A C 1
ATOM 1347 O O . VAL A 1 174 ? 2.739 -14.555 -8.626 1.00 82.62 174 VAL A O 1
ATOM 1350 N N . ALA A 1 175 ? 2.417 -15.901 -10.386 1.00 85.69 175 ALA A N 1
ATOM 1351 C CA . ALA A 1 175 ? 1.654 -16.903 -9.644 1.00 85.69 175 ALA A CA 1
ATOM 1352 C C . ALA A 1 175 ? 2.478 -17.572 -8.526 1.00 85.69 175 ALA A C 1
ATOM 1354 O O . ALA A 1 175 ? 1.969 -17.797 -7.426 1.00 85.69 175 ALA A O 1
ATOM 1355 N N . ARG A 1 176 ? 3.763 -17.857 -8.777 1.00 89.12 176 ARG A N 1
ATOM 1356 C CA . ARG A 1 176 ? 4.678 -18.412 -7.764 1.00 89.12 176 ARG A CA 1
ATOM 1357 C C . ARG A 1 176 ? 4.948 -17.440 -6.620 1.00 89.12 176 ARG A C 1
ATOM 1359 O O . ARG A 1 176 ? 5.121 -17.904 -5.502 1.00 89.12 176 ARG A O 1
ATOM 1366 N N . VAL A 1 177 ? 4.959 -16.131 -6.879 1.00 87.06 177 VAL A N 1
ATOM 1367 C CA . VAL A 1 177 ? 5.104 -15.078 -5.856 1.00 87.06 177 VAL A CA 1
ATOM 1368 C C . VAL A 1 177 ? 3.798 -14.870 -5.080 1.00 87.06 177 VAL A C 1
ATOM 1370 O O . VAL A 1 177 ? 3.819 -14.648 -3.869 1.00 87.06 177 VAL A O 1
ATOM 1373 N N . ALA A 1 178 ? 2.648 -15.018 -5.739 1.00 88.94 178 ALA A N 1
ATOM 1374 C CA . ALA A 1 178 ? 1.344 -14.854 -5.104 1.00 88.94 178 ALA A CA 1
ATOM 1375 C C . ALA A 1 178 ? 1.073 -15.887 -3.996 1.00 88.94 178 ALA A C 1
ATOM 1377 O O . ALA A 1 178 ? 0.482 -15.546 -2.971 1.00 88.94 178 ALA A O 1
ATOM 1378 N N . ALA A 1 179 ? 1.520 -17.136 -4.161 1.00 91.88 179 ALA A N 1
ATOM 1379 C CA . ALA A 1 179 ? 1.305 -18.203 -3.180 1.00 91.88 179 ALA A CA 1
ATOM 1380 C C . ALA A 1 179 ? 1.945 -17.939 -1.791 1.00 91.88 179 ALA A C 1
ATOM 1382 O O . ALA A 1 179 ? 1.218 -17.987 -0.788 1.00 91.88 179 ALA A O 1
ATOM 1383 N N . PRO A 1 180 ? 3.256 -17.633 -1.671 1.00 92.94 180 PRO A N 1
ATOM 1384 C CA . PRO A 1 180 ? 3.870 -17.302 -0.387 1.00 92.94 180 PRO A CA 1
ATOM 1385 C C . PRO A 1 180 ? 3.333 -15.988 0.189 1.00 92.94 180 PRO A C 1
ATOM 1387 O O . PRO A 1 180 ? 3.094 -15.936 1.393 1.00 92.94 180 PRO A O 1
ATOM 1390 N N . LEU A 1 181 ? 3.056 -14.968 -0.637 1.00 91.50 181 LEU A N 1
ATOM 1391 C CA . LEU A 1 181 ? 2.443 -13.714 -0.174 1.00 91.50 181 LEU A CA 1
ATOM 1392 C C . LEU A 1 181 ? 1.049 -13.938 0.423 1.00 91.50 181 LEU A C 1
ATOM 1394 O O . LEU A 1 181 ? 0.759 -13.472 1.521 1.00 91.50 181 LEU A O 1
ATOM 1398 N N . THR A 1 182 ? 0.194 -14.703 -0.257 1.00 93.69 182 THR A N 1
ATOM 1399 C CA . THR A 1 182 ? -1.144 -15.041 0.255 1.00 93.69 182 THR A CA 1
ATOM 1400 C C . THR A 1 182 ? -1.045 -15.789 1.581 1.00 93.69 182 THR A C 1
ATOM 1402 O O . THR A 1 182 ? -1.750 -15.466 2.537 1.00 93.69 182 THR A O 1
ATOM 1405 N N . SER A 1 183 ? -0.133 -16.761 1.660 1.00 95.38 183 SER A N 1
ATOM 1406 C CA . SER A 1 183 ? 0.106 -17.525 2.886 1.00 95.38 183 SER A CA 1
ATOM 1407 C C . SER A 1 183 ? 0.568 -16.615 4.025 1.00 95.38 183 SER A C 1
ATOM 1409 O O . SER A 1 183 ? 0.028 -16.692 5.125 1.00 95.38 183 SER A O 1
ATOM 1411 N N . TYR A 1 184 ? 1.505 -15.706 3.748 1.00 94.62 184 TYR A N 1
ATOM 1412 C CA . TYR A 1 184 ? 1.983 -14.690 4.684 1.00 94.62 184 TYR A CA 1
ATOM 1413 C C . TYR A 1 184 ? 0.828 -13.844 5.246 1.00 94.62 184 TYR A C 1
ATOM 1415 O O . TYR A 1 184 ? 0.680 -13.766 6.468 1.00 94.62 184 TYR A O 1
ATOM 1423 N N . PHE A 1 185 ? -0.038 -13.290 4.387 1.00 95.12 185 PHE A N 1
ATOM 1424 C CA . PHE A 1 185 ? -1.170 -12.461 4.821 1.00 95.12 185 PHE A CA 1
ATOM 1425 C C . PHE A 1 185 ? -2.128 -13.236 5.721 1.00 95.12 185 PHE A C 1
ATOM 1427 O O . PHE A 1 185 ? -2.498 -12.759 6.792 1.00 95.12 185 PHE A O 1
ATOM 1434 N N . VAL A 1 186 ? -2.509 -14.450 5.313 1.00 95.81 186 VAL A N 1
ATOM 1435 C CA . VAL A 1 186 ? -3.442 -15.290 6.074 1.00 95.81 186 VAL A CA 1
ATOM 1436 C C . VAL A 1 186 ? -2.852 -15.675 7.428 1.00 95.81 186 VAL A C 1
ATOM 1438 O O . VAL A 1 186 ? -3.554 -15.602 8.440 1.00 95.81 186 VAL A O 1
ATOM 1441 N N . ILE A 1 187 ? -1.574 -16.061 7.468 1.00 97.00 187 ILE A N 1
ATOM 1442 C CA . ILE A 1 187 ? -0.897 -16.484 8.696 1.00 97.00 187 ILE A CA 1
ATOM 1443 C C . ILE A 1 187 ? -0.769 -15.312 9.666 1.00 97.00 187 ILE A C 1
ATOM 1445 O O . ILE A 1 187 ? -1.204 -15.439 10.808 1.00 97.00 187 ILE A O 1
ATOM 1449 N N . ILE A 1 188 ? -0.222 -14.171 9.237 1.00 96.69 188 ILE A N 1
ATOM 1450 C CA . ILE A 1 188 ? -0.001 -13.024 10.130 1.00 96.69 188 ILE A CA 1
ATOM 1451 C C . ILE A 1 188 ? -1.319 -12.434 10.615 1.00 96.69 188 ILE A C 1
ATOM 1453 O O . ILE A 1 188 ? -1.451 -12.140 11.807 1.00 96.69 188 ILE A O 1
ATOM 1457 N N . PHE A 1 189 ? -2.312 -12.324 9.730 1.00 97.06 189 PHE A N 1
ATOM 1458 C CA . PHE A 1 189 ? -3.644 -11.871 10.106 1.00 97.06 189 PHE A CA 1
ATOM 1459 C C . PHE A 1 189 ? -4.256 -12.790 11.165 1.00 97.06 189 PHE A C 1
ATOM 1461 O O . PHE A 1 189 ? -4.673 -12.328 12.225 1.00 97.06 189 PHE A O 1
ATOM 1468 N N . SER A 1 190 ? -4.270 -14.101 10.908 1.00 95.88 190 SER A N 1
ATOM 1469 C CA . SER A 1 190 ? -4.885 -15.079 11.811 1.00 95.88 190 SER A CA 1
ATOM 1470 C C . SER A 1 190 ? -4.140 -15.172 13.139 1.00 95.88 190 SER A C 1
ATOM 1472 O O . SER A 1 190 ? -4.771 -15.226 14.193 1.00 95.88 190 SER A O 1
ATOM 1474 N N . LEU A 1 191 ? -2.806 -15.147 13.111 1.00 97.19 191 LEU A N 1
ATOM 1475 C CA . LEU A 1 191 ? -1.970 -15.154 14.307 1.00 97.19 191 LEU A CA 1
ATOM 1476 C C . LEU A 1 191 ? -2.257 -13.923 15.169 1.00 97.19 191 LEU A C 1
ATOM 1478 O O . LEU A 1 191 ? -2.555 -14.061 16.354 1.00 97.19 191 LEU A O 1
ATOM 1482 N N . THR A 1 192 ? -2.233 -12.733 14.569 1.00 96.19 192 THR A N 1
ATOM 1483 C CA . THR A 1 192 ? -2.516 -11.477 15.276 1.00 96.19 192 THR A CA 1
ATOM 1484 C C . THR A 1 192 ? -3.941 -11.460 15.824 1.00 96.19 192 THR A C 1
ATOM 1486 O O . THR A 1 192 ? -4.155 -11.064 16.972 1.00 96.19 192 THR A O 1
ATOM 1489 N N . LEU A 1 193 ? -4.916 -11.967 15.066 1.00 94.81 193 LEU A N 1
ATOM 1490 C CA . LEU A 1 193 ? -6.310 -12.052 15.498 1.00 94.81 193 LEU A CA 1
ATOM 1491 C C . LEU A 1 193 ? -6.478 -12.989 16.697 1.00 94.81 193 LEU A C 1
ATOM 1493 O O . LEU A 1 193 ? -7.175 -12.660 17.656 1.00 94.81 193 LEU A O 1
ATOM 1497 N N . VAL A 1 194 ? -5.818 -14.148 16.677 1.00 94.12 194 VAL A N 1
ATOM 1498 C CA . VAL A 1 194 ? -5.852 -15.108 17.788 1.00 94.12 194 VAL A CA 1
ATOM 1499 C C . VAL A 1 194 ? -5.153 -14.540 19.019 1.00 94.12 194 VAL A C 1
ATOM 1501 O O . VAL A 1 194 ? -5.694 -14.646 20.119 1.00 94.12 194 VAL A O 1
ATOM 1504 N N . VAL A 1 195 ? -3.983 -13.917 18.857 1.00 96.00 195 VAL A N 1
ATOM 1505 C CA . VAL A 1 195 ? -3.239 -13.301 19.965 1.00 96.00 195 VAL A CA 1
ATOM 1506 C C . VAL A 1 195 ? -4.059 -12.184 20.600 1.00 96.00 195 VAL A C 1
ATOM 1508 O O . VAL A 1 195 ? -4.282 -12.201 21.808 1.00 96.00 195 VAL A O 1
ATOM 1511 N N . THR A 1 196 ? -4.586 -11.255 19.803 1.00 93.88 196 THR A N 1
ATOM 1512 C CA . THR A 1 196 ? -5.401 -10.148 20.321 1.00 93.88 196 THR A CA 1
ATOM 1513 C C . THR A 1 196 ? -6.692 -10.635 20.979 1.00 93.88 196 THR A C 1
ATOM 1515 O O . THR A 1 196 ? -7.076 -10.123 22.031 1.00 93.88 196 THR A O 1
ATOM 1518 N N . ARG A 1 197 ? -7.321 -11.689 20.440 1.00 88.75 197 ARG A N 1
ATOM 1519 C CA . ARG A 1 197 ? -8.466 -12.345 21.084 1.00 88.75 197 ARG A CA 1
ATOM 1520 C C . ARG A 1 197 ? -8.097 -12.973 22.424 1.00 88.75 197 ARG A C 1
ATOM 1522 O O . ARG A 1 197 ? -8.852 -12.829 23.380 1.00 88.75 197 ARG A O 1
ATOM 1529 N N . ARG A 1 198 ? -6.957 -13.667 22.513 1.00 91.19 198 ARG A N 1
ATOM 1530 C CA . ARG A 1 198 ? -6.495 -14.288 23.767 1.00 91.19 198 ARG A CA 1
ATOM 1531 C C . ARG A 1 198 ? -6.122 -13.266 24.835 1.00 91.19 198 ARG A C 1
ATOM 1533 O O . ARG A 1 198 ? -6.273 -13.561 26.012 1.00 91.19 198 ARG A O 1
ATOM 1540 N N . LEU A 1 199 ? -5.689 -12.077 24.431 1.00 93.88 199 LEU A N 1
ATOM 1541 C CA . LEU A 1 199 ? -5.431 -10.952 25.332 1.00 93.88 199 LEU A CA 1
ATOM 1542 C C . LEU A 1 199 ? -6.711 -10.212 25.764 1.00 93.88 199 LEU A C 1
ATOM 1544 O O . LEU A 1 199 ? -6.630 -9.275 26.550 1.00 93.88 199 LEU A O 1
ATOM 1548 N N . GLY A 1 200 ? -7.887 -10.624 25.278 1.00 87.50 200 GLY A N 1
ATOM 1549 C CA . GLY A 1 200 ? -9.172 -10.056 25.686 1.00 87.50 200 GLY A CA 1
ATOM 1550 C C . GLY A 1 200 ? -9.554 -8.753 24.980 1.00 87.50 200 GLY A C 1
ATOM 1551 O O . GLY A 1 200 ? -10.464 -8.067 25.439 1.00 87.50 200 GLY A O 1
ATOM 1552 N N . PHE A 1 201 ? -8.903 -8.393 23.868 1.00 89.50 201 PHE A N 1
ATOM 1553 C CA . PHE A 1 201 ? -9.297 -7.208 23.103 1.00 89.50 201 PHE A CA 1
ATOM 1554 C C . PHE A 1 201 ? -10.664 -7.401 22.418 1.00 89.50 201 PHE A C 1
ATOM 1556 O O . PHE A 1 201 ? -10.974 -8.470 21.880 1.00 89.50 201 PHE A O 1
ATOM 1563 N N . GLY A 1 202 ? -11.471 -6.334 22.404 1.00 88.81 202 GLY A N 1
ATOM 1564 C CA . GLY A 1 202 ? -12.751 -6.286 21.688 1.00 88.81 202 GLY A CA 1
ATOM 1565 C C . GLY A 1 202 ? -12.590 -6.417 20.168 1.00 88.81 202 GLY A C 1
ATOM 1566 O O . GLY A 1 202 ? -11.497 -6.213 19.628 1.00 88.81 202 GLY A O 1
ATOM 1567 N N . TYR A 1 203 ? -13.683 -6.732 19.466 1.00 89.75 203 TYR A N 1
ATOM 1568 C CA . TYR A 1 203 ? -13.668 -7.029 18.028 1.00 89.75 203 TYR A CA 1
ATOM 1569 C C . TYR A 1 203 ? -13.068 -5.890 17.187 1.00 89.75 203 TYR A C 1
ATOM 1571 O O . TYR A 1 203 ? -12.204 -6.151 16.346 1.00 89.75 203 TYR A O 1
ATOM 1579 N N . LYS A 1 204 ? -13.443 -4.629 17.443 1.00 90.44 204 LYS A N 1
ATOM 1580 C CA . LYS A 1 204 ? -12.873 -3.452 16.758 1.00 90.44 204 LYS A CA 1
ATOM 1581 C C . LYS A 1 204 ? -11.352 -3.369 16.870 1.00 90.44 204 LYS A C 1
ATOM 1583 O O . LYS A 1 204 ? -10.677 -3.173 15.859 1.00 90.44 204 LYS A O 1
ATOM 1588 N N . LEU A 1 205 ? -10.812 -3.517 18.080 1.00 91.62 205 LEU A N 1
ATOM 1589 C CA . LEU A 1 205 ? -9.371 -3.429 18.321 1.00 91.62 205 LEU A CA 1
ATOM 1590 C C . LEU A 1 205 ? -8.650 -4.632 17.714 1.00 91.62 205 LEU A C 1
ATOM 1592 O O . LEU A 1 205 ? -7.718 -4.440 16.941 1.00 91.62 205 LEU A O 1
ATOM 1596 N N . ALA A 1 206 ? -9.121 -5.852 17.983 1.00 93.62 206 ALA A N 1
ATOM 1597 C CA . ALA A 1 206 ? -8.527 -7.079 17.454 1.00 93.62 206 ALA A CA 1
ATOM 1598 C C . ALA A 1 206 ? -8.478 -7.079 15.916 1.00 93.62 206 ALA A C 1
ATOM 1600 O O . ALA A 1 206 ? -7.438 -7.360 15.322 1.00 93.62 206 ALA A O 1
ATOM 1601 N N . THR A 1 207 ? -9.575 -6.681 15.267 1.00 93.62 207 THR A N 1
ATOM 1602 C CA . THR A 1 207 ? -9.668 -6.595 13.804 1.00 93.62 207 THR A CA 1
ATOM 1603 C C . THR A 1 207 ? -8.728 -5.529 13.247 1.00 93.62 207 THR A C 1
ATOM 1605 O O . THR A 1 207 ? -7.983 -5.806 12.311 1.00 93.62 207 THR A O 1
ATOM 1608 N N . THR A 1 208 ? -8.710 -4.333 13.847 1.00 93.88 208 THR A N 1
ATOM 1609 C CA . THR A 1 208 ? -7.830 -3.239 13.405 1.00 93.88 208 THR A CA 1
ATOM 1610 C C . THR A 1 208 ? -6.363 -3.639 13.511 1.00 93.88 208 THR A C 1
ATOM 1612 O O . THR A 1 208 ? -5.625 -3.497 12.546 1.00 93.88 208 THR A O 1
ATOM 1615 N N . GLN A 1 209 ? -5.946 -4.204 14.646 1.00 95.31 209 GLN A N 1
ATOM 1616 C CA . GLN A 1 209 ? -4.562 -4.643 14.833 1.00 95.31 209 GLN A CA 1
ATOM 1617 C C . GLN A 1 209 ? -4.181 -5.770 13.867 1.00 95.31 209 GLN A C 1
ATOM 1619 O O . GLN A 1 209 ? -3.076 -5.767 13.336 1.00 95.31 209 GLN A O 1
ATOM 1624 N N . SER A 1 210 ? -5.099 -6.700 13.588 1.00 95.75 210 SER A N 1
ATOM 1625 C CA . SER A 1 210 ? -4.844 -7.802 12.652 1.00 95.75 210 SER A CA 1
ATOM 1626 C C . SER A 1 210 ? -4.645 -7.315 11.218 1.00 95.75 210 SER A C 1
ATOM 1628 O O . SER A 1 210 ? -3.748 -7.803 10.536 1.00 95.75 210 SER A O 1
ATOM 1630 N N . PHE A 1 211 ? -5.428 -6.329 10.765 1.00 94.88 211 PHE A N 1
ATOM 1631 C CA . PHE A 1 211 ? -5.223 -5.710 9.452 1.00 94.88 211 PHE A CA 1
ATOM 1632 C C . PHE A 1 211 ? -3.959 -4.857 9.394 1.00 94.88 211 PHE A C 1
ATOM 1634 O O . PHE A 1 211 ? -3.243 -4.934 8.403 1.00 94.88 211 PHE A O 1
ATOM 1641 N N . THR A 1 212 ? -3.642 -4.108 10.452 1.00 94.06 212 THR A N 1
ATOM 1642 C CA . THR A 1 212 ? -2.389 -3.343 10.525 1.00 94.06 212 THR A CA 1
ATOM 1643 C C . THR A 1 212 ? -1.165 -4.255 10.487 1.00 94.06 212 THR A C 1
ATOM 1645 O O . THR A 1 212 ? -0.191 -3.926 9.825 1.00 94.06 212 THR A O 1
ATOM 1648 N N . ALA A 1 213 ? -1.204 -5.397 11.178 1.00 94.19 213 ALA A N 1
ATOM 1649 C CA . ALA A 1 213 ? -0.091 -6.342 11.199 1.00 94.19 213 ALA A CA 1
ATOM 1650 C C . ALA A 1 213 ? 0.079 -7.091 9.871 1.00 94.19 213 ALA A C 1
ATOM 1652 O O . ALA A 1 213 ? 1.200 -7.420 9.501 1.00 94.19 213 ALA A O 1
ATOM 1653 N N . ALA A 1 214 ? -1.023 -7.393 9.180 1.00 93.31 214 ALA A N 1
ATOM 1654 C CA . ALA A 1 214 ? -0.982 -8.127 7.922 1.00 93.31 214 ALA A CA 1
ATOM 1655 C C . ALA A 1 214 ? -0.678 -7.232 6.712 1.00 93.31 214 ALA A C 1
ATOM 1657 O O . ALA A 1 214 ? -0.080 -7.720 5.761 1.00 93.31 214 ALA A O 1
ATOM 1658 N N . SER A 1 215 ? -1.107 -5.966 6.716 1.00 89.06 215 SER A N 1
ATOM 1659 C CA . SER A 1 215 ? -0.959 -5.065 5.566 1.00 89.06 215 SER A CA 1
ATOM 1660 C C . SER A 1 215 ? 0.480 -4.587 5.384 1.00 89.06 215 SER A C 1
ATOM 1662 O O . SER A 1 215 ? 1.221 -4.399 6.349 1.00 89.06 215 SER A O 1
ATOM 1664 N N . ASN A 1 216 ? 0.861 -4.372 4.126 1.00 89.88 216 ASN A N 1
ATOM 1665 C CA . ASN A 1 216 ? 2.181 -3.892 3.744 1.00 89.88 216 ASN A CA 1
ATOM 1666 C C . ASN A 1 216 ? 2.077 -2.584 2.961 1.00 89.88 216 ASN A C 1
ATOM 1668 O O . ASN A 1 216 ? 1.019 -2.202 2.478 1.00 89.88 216 ASN A O 1
ATOM 1672 N N . ASN A 1 217 ? 3.205 -1.893 2.819 1.00 89.00 217 ASN A N 1
ATOM 1673 C CA . ASN A 1 217 ? 3.303 -0.715 1.964 1.00 89.00 217 ASN A CA 1
ATOM 1674 C C . ASN A 1 217 ? 4.048 -1.086 0.679 1.00 89.00 217 ASN A C 1
ATOM 1676 O O . ASN A 1 217 ? 5.272 -0.928 0.590 1.00 89.00 217 ASN A O 1
ATOM 1680 N N . PHE A 1 218 ? 3.321 -1.633 -0.296 1.00 86.88 218 PHE A N 1
ATOM 1681 C CA . PHE A 1 218 ? 3.926 -2.031 -1.567 1.00 86.88 218 PHE A CA 1
ATOM 1682 C C . PHE A 1 218 ? 4.315 -0.840 -2.427 1.00 86.88 218 PHE A C 1
ATOM 1684 O O . PHE A 1 218 ? 5.284 -0.931 -3.169 1.00 86.88 218 PHE A O 1
ATOM 1691 N N . GLU A 1 219 ? 3.620 0.286 -2.313 1.00 85.50 219 GLU A N 1
ATOM 1692 C CA . GLU A 1 219 ? 3.928 1.498 -3.065 1.00 85.50 219 GLU A CA 1
ATOM 1693 C C . GLU A 1 219 ? 5.348 1.974 -2.752 1.00 85.50 219 GLU A C 1
ATOM 1695 O O . GLU A 1 219 ? 6.142 2.238 -3.657 1.00 85.50 219 GLU A O 1
ATOM 1700 N N . LEU A 1 220 ? 5.696 2.010 -1.462 1.00 87.69 220 LEU A N 1
ATOM 1701 C CA . LEU A 1 220 ? 7.051 2.307 -1.017 1.00 87.69 220 LEU A CA 1
ATOM 1702 C C . LEU A 1 220 ? 8.032 1.198 -1.402 1.00 87.69 220 LEU A C 1
ATOM 1704 O O . LEU A 1 220 ? 9.148 1.507 -1.819 1.00 87.69 220 LEU A O 1
ATOM 1708 N N . ALA A 1 221 ? 7.643 -0.074 -1.274 1.00 87.81 221 ALA A N 1
ATOM 1709 C CA . ALA A 1 221 ? 8.513 -1.194 -1.630 1.00 87.81 221 ALA A CA 1
ATOM 1710 C C . ALA A 1 221 ? 8.932 -1.129 -3.107 1.00 87.81 221 ALA A C 1
ATOM 1712 O O . ALA A 1 221 ? 10.120 -1.215 -3.411 1.00 87.81 221 ALA A O 1
ATOM 1713 N N . ILE A 1 222 ? 7.982 -0.882 -4.011 1.00 85.25 222 ILE A N 1
ATOM 1714 C CA . ILE A 1 222 ? 8.241 -0.745 -5.444 1.00 85.25 222 ILE A CA 1
ATOM 1715 C C . ILE A 1 222 ? 9.138 0.465 -5.712 1.00 85.25 222 ILE A C 1
ATOM 1717 O O . ILE A 1 222 ? 10.109 0.336 -6.449 1.00 85.25 222 ILE A O 1
ATOM 1721 N N . ALA A 1 223 ? 8.877 1.617 -5.086 1.00 84.94 223 ALA A N 1
ATOM 1722 C CA . ALA A 1 223 ? 9.716 2.804 -5.256 1.00 84.94 223 ALA A CA 1
ATOM 1723 C C . ALA A 1 223 ? 11.182 2.545 -4.861 1.00 84.94 223 ALA A C 1
ATOM 1725 O O . ALA A 1 223 ? 12.106 2.908 -5.587 1.00 84.94 223 ALA A O 1
ATOM 1726 N N . VAL A 1 224 ? 11.400 1.865 -3.732 1.00 86.88 224 VAL A N 1
ATOM 1727 C CA . VAL A 1 224 ? 12.739 1.514 -3.243 1.00 86.88 224 VAL A CA 1
ATOM 1728 C C . VAL A 1 224 ? 13.418 0.493 -4.153 1.00 86.88 224 VAL A C 1
ATOM 1730 O O . VAL A 1 224 ? 14.609 0.631 -4.431 1.00 86.88 224 VAL A O 1
ATOM 1733 N N . VAL A 1 225 ? 12.683 -0.514 -4.625 1.00 86.19 225 VAL A N 1
ATOM 1734 C CA . VAL A 1 225 ? 13.223 -1.560 -5.499 1.00 86.19 225 VAL A CA 1
ATOM 1735 C C . VAL A 1 225 ? 13.569 -1.005 -6.876 1.00 86.19 225 VAL A C 1
ATOM 1737 O O . VAL A 1 225 ? 14.689 -1.220 -7.324 1.00 86.19 225 VAL A O 1
ATOM 1740 N N . VAL A 1 226 ? 12.691 -0.216 -7.499 1.00 81.75 226 VAL A N 1
ATOM 1741 C CA . VAL A 1 226 ? 12.976 0.455 -8.780 1.00 81.75 226 VAL A CA 1
ATOM 1742 C C . VAL A 1 226 ? 14.189 1.376 -8.648 1.00 81.75 226 VAL A C 1
ATOM 1744 O O . VAL A 1 226 ? 15.080 1.332 -9.486 1.00 81.75 226 VAL A O 1
ATOM 1747 N N . ALA A 1 227 ? 14.300 2.136 -7.555 1.00 82.50 227 ALA A N 1
ATOM 1748 C CA . ALA A 1 227 ? 15.456 3.004 -7.331 1.00 82.50 227 ALA A CA 1
ATOM 1749 C C . ALA A 1 227 ? 16.773 2.250 -7.060 1.00 82.50 227 ALA A C 1
ATOM 1751 O O . ALA A 1 227 ? 17.847 2.820 -7.238 1.00 82.50 227 ALA A O 1
ATOM 1752 N N . THR A 1 228 ? 16.712 0.999 -6.591 1.00 80.94 228 THR A N 1
ATOM 1753 C CA . THR A 1 228 ? 17.903 0.220 -6.200 1.00 80.94 228 THR A CA 1
ATOM 1754 C C . THR A 1 228 ? 18.351 -0.748 -7.295 1.00 80.94 228 THR A C 1
ATOM 1756 O O . THR A 1 228 ? 19.542 -0.855 -7.572 1.00 80.94 228 THR A O 1
ATOM 1759 N N . PHE A 1 229 ? 17.403 -1.451 -7.912 1.00 81.12 229 PHE A N 1
ATOM 1760 C CA . PHE A 1 229 ? 17.636 -2.515 -8.893 1.00 81.12 229 PHE A CA 1
ATOM 1761 C C . PHE A 1 229 ? 17.259 -2.099 -10.319 1.00 81.12 229 PHE A C 1
ATOM 1763 O O . PHE A 1 229 ? 17.562 -2.814 -11.270 1.00 81.12 229 PHE A O 1
ATOM 1770 N N . GLY A 1 230 ? 16.639 -0.930 -10.481 1.00 78.88 230 GLY A N 1
ATOM 1771 C CA . GLY A 1 230 ? 16.103 -0.465 -11.751 1.00 78.88 230 GLY A CA 1
ATOM 1772 C C . GLY A 1 230 ? 14.702 -1.020 -12.028 1.00 78.88 230 GLY A C 1
ATOM 1773 O O . GLY A 1 230 ? 14.282 -2.019 -11.429 1.00 78.88 230 GLY A O 1
ATOM 1774 N N . PRO A 1 231 ? 13.959 -0.381 -12.944 1.00 74.75 231 PRO A N 1
ATOM 1775 C CA . PRO A 1 231 ? 12.614 -0.807 -13.301 1.00 74.75 231 PRO A CA 1
ATOM 1776 C C . PRO A 1 231 ? 12.603 -2.186 -13.970 1.00 74.75 231 PRO A C 1
ATOM 1778 O O . PRO A 1 231 ? 11.711 -2.973 -13.693 1.00 74.75 231 PRO A O 1
ATOM 1781 N N . ASP A 1 232 ? 13.592 -2.524 -14.793 1.00 75.62 232 ASP A N 1
ATOM 1782 C CA . ASP A 1 232 ? 13.559 -3.750 -15.609 1.00 75.62 232 ASP A CA 1
ATOM 1783 C C . ASP A 1 232 ? 14.022 -5.019 -14.857 1.00 75.62 232 ASP A C 1
ATOM 1785 O O . ASP A 1 232 ? 14.276 -6.055 -15.470 1.00 75.62 232 ASP A O 1
ATOM 1789 N N . SER A 1 233 ? 14.162 -4.942 -13.529 1.00 81.38 233 SER A N 1
ATOM 1790 C CA . SER A 1 233 ? 14.636 -6.038 -12.677 1.00 81.38 233 SER A CA 1
ATOM 1791 C C . SER A 1 233 ? 13.529 -7.030 -12.290 1.00 81.38 233 SER A C 1
ATOM 1793 O O . SER A 1 233 ? 12.354 -6.670 -12.158 1.00 81.38 233 SER A O 1
ATOM 1795 N N . ASP A 1 234 ? 13.907 -8.288 -12.039 1.00 82.50 234 ASP A N 1
ATOM 1796 C CA . ASP A 1 234 ? 12.977 -9.324 -11.561 1.00 82.50 234 ASP A CA 1
ATOM 1797 C C . ASP A 1 234 ? 12.425 -8.981 -10.163 1.00 82.50 234 ASP A C 1
ATOM 1799 O O . ASP A 1 234 ? 11.271 -9.279 -9.841 1.00 82.50 234 ASP A O 1
ATOM 1803 N N . GLU A 1 235 ? 13.218 -8.293 -9.338 1.00 86.00 235 GLU A N 1
ATOM 1804 C CA . GLU A 1 235 ? 12.818 -7.780 -8.029 1.00 86.00 235 GLU A CA 1
ATOM 1805 C C . GLU A 1 235 ? 11.728 -6.705 -8.147 1.00 86.00 235 GLU A C 1
ATOM 1807 O O . GLU A 1 235 ? 10.770 -6.700 -7.359 1.00 86.00 235 GLU A O 1
ATOM 1812 N N . ALA A 1 236 ? 11.843 -5.798 -9.128 1.00 82.06 236 ALA A N 1
ATOM 1813 C CA . ALA A 1 236 ? 10.832 -4.775 -9.394 1.00 82.06 236 ALA A CA 1
ATOM 1814 C C . ALA A 1 236 ? 9.520 -5.418 -9.840 1.00 82.06 236 ALA A C 1
ATOM 1816 O O . ALA A 1 236 ? 8.462 -5.095 -9.290 1.00 82.06 236 ALA A O 1
ATOM 1817 N N . LEU A 1 237 ? 9.590 -6.401 -10.743 1.00 82.06 237 LEU A N 1
ATOM 1818 C CA . LEU A 1 237 ? 8.428 -7.184 -11.145 1.00 82.06 237 LEU A CA 1
ATOM 1819 C C . LEU A 1 237 ? 7.761 -7.849 -9.931 1.00 82.06 237 LEU A C 1
ATOM 1821 O O . LEU A 1 237 ? 6.567 -7.648 -9.710 1.00 82.06 237 LEU A O 1
ATOM 1825 N N . ALA A 1 238 ? 8.516 -8.576 -9.104 1.00 85.31 238 ALA A N 1
ATOM 1826 C CA . ALA A 1 238 ? 7.979 -9.242 -7.915 1.00 85.31 238 ALA A CA 1
ATOM 1827 C C . ALA A 1 238 ? 7.309 -8.258 -6.935 1.00 85.31 238 ALA A C 1
ATOM 1829 O O . ALA A 1 238 ? 6.279 -8.581 -6.341 1.00 85.31 238 ALA A O 1
ATOM 1830 N N . SER A 1 239 ? 7.843 -7.039 -6.816 1.00 86.38 239 SER A N 1
ATOM 1831 C CA . SER A 1 239 ? 7.273 -5.979 -5.975 1.00 86.38 239 SER A CA 1
ATOM 1832 C C . SER A 1 239 ? 5.957 -5.428 -6.534 1.00 86.38 239 SER A C 1
ATOM 1834 O O . SER A 1 239 ? 5.022 -5.186 -5.771 1.00 86.38 239 SER A O 1
ATOM 1836 N N . THR A 1 240 ? 5.836 -5.284 -7.861 1.00 82.69 240 THR A N 1
ATOM 1837 C CA . THR A 1 240 ? 4.584 -4.838 -8.508 1.00 82.69 240 THR A CA 1
ATOM 1838 C C . THR A 1 240 ? 3.445 -5.849 -8.402 1.00 82.69 240 THR A C 1
ATOM 1840 O O . THR A 1 240 ? 2.280 -5.467 -8.466 1.00 82.69 240 THR A O 1
ATOM 1843 N N . VAL A 1 241 ? 3.747 -7.130 -8.176 1.00 84.94 241 VAL A N 1
ATOM 1844 C CA . VAL A 1 241 ? 2.727 -8.166 -7.948 1.00 84.94 241 VAL A CA 1
ATOM 1845 C C . VAL A 1 241 ? 2.020 -7.996 -6.601 1.00 84.94 241 VAL A C 1
ATOM 1847 O O . VAL A 1 241 ? 0.879 -8.431 -6.451 1.00 84.94 241 VAL A O 1
ATOM 1850 N N . GLY A 1 242 ? 2.652 -7.333 -5.630 1.00 86.25 242 GLY A N 1
ATOM 1851 C CA . GLY A 1 242 ? 2.119 -7.141 -4.281 1.00 86.25 242 GLY A CA 1
ATOM 1852 C C . GLY A 1 242 ? 0.677 -6.618 -4.244 1.00 86.25 242 GLY A C 1
ATOM 1853 O O . GLY A 1 242 ? -0.195 -7.339 -3.753 1.00 86.25 242 GLY A O 1
ATOM 1854 N N . PRO A 1 243 ? 0.378 -5.444 -4.836 1.00 84.75 243 PRO A N 1
ATOM 1855 C CA . PRO A 1 243 ? -0.975 -4.884 -4.866 1.00 84.75 243 PRO A CA 1
ATOM 1856 C C . PRO A 1 243 ? -2.021 -5.776 -5.553 1.00 84.75 243 PRO A C 1
ATOM 1858 O O . PRO A 1 243 ? -3.184 -5.772 -5.146 1.00 84.75 243 PRO A O 1
ATOM 1861 N N . LEU A 1 244 ? -1.628 -6.574 -6.561 1.00 83.75 244 LEU A N 1
ATOM 1862 C CA . LEU A 1 244 ? -2.539 -7.523 -7.226 1.00 83.75 244 LEU A CA 1
ATOM 1863 C C . LEU A 1 244 ? -3.050 -8.592 -6.265 1.00 83.75 244 LEU A C 1
ATOM 1865 O O . LEU A 1 244 ? -4.181 -9.051 -6.401 1.00 83.75 244 LEU A O 1
ATOM 1869 N N . VAL A 1 245 ? -2.200 -9.014 -5.331 1.00 89.25 245 VAL A N 1
ATOM 1870 C CA . VAL A 1 245 ? -2.489 -10.092 -4.384 1.00 89.25 245 VAL A CA 1
ATOM 1871 C C . VAL A 1 245 ? -3.070 -9.532 -3.090 1.00 89.25 245 VAL A C 1
ATOM 1873 O O . VAL A 1 245 ? -4.054 -10.066 -2.582 1.00 89.25 245 VAL A O 1
ATOM 1876 N N . GLU A 1 246 ? -2.501 -8.448 -2.564 1.00 89.06 246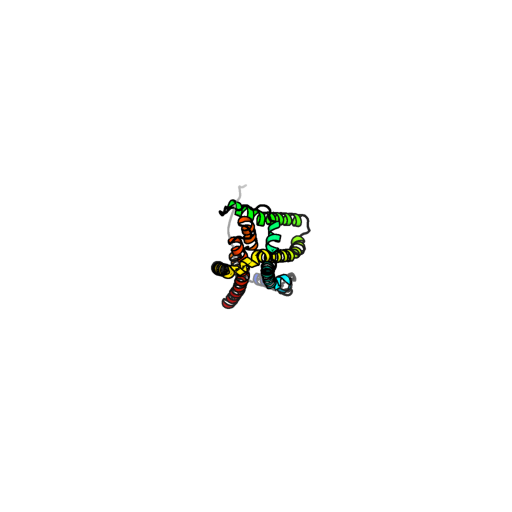 GLU A N 1
ATOM 1877 C CA . GLU A 1 246 ? -2.911 -7.858 -1.289 1.00 89.06 246 GLU A CA 1
ATOM 1878 C C . GLU A 1 246 ? -4.375 -7.430 -1.313 1.00 89.06 246 GLU A C 1
ATOM 1880 O O . GLU A 1 246 ? -5.137 -7.823 -0.429 1.00 89.06 246 GLU A O 1
ATOM 1885 N N . VAL A 1 247 ? -4.792 -6.668 -2.329 1.00 88.31 247 VAL A N 1
ATOM 1886 C CA . VAL A 1 247 ? -6.139 -6.084 -2.353 1.00 88.31 247 VAL A CA 1
ATOM 1887 C C . VAL A 1 247 ? -7.223 -7.175 -2.298 1.00 88.31 247 VAL A C 1
ATOM 1889 O O . VAL A 1 247 ? -8.068 -7.115 -1.399 1.00 88.31 247 VAL A O 1
ATOM 1892 N N . PRO A 1 248 ? -7.213 -8.223 -3.148 1.00 89.44 248 PRO A N 1
ATOM 1893 C CA . PRO A 1 248 ? -8.189 -9.311 -3.051 1.00 89.44 248 PRO A CA 1
ATOM 1894 C C . PRO A 1 248 ? -8.099 -10.114 -1.748 1.00 89.44 248 PRO A C 1
ATOM 1896 O O . PRO A 1 248 ? -9.132 -10.476 -1.173 1.00 89.44 248 PRO A O 1
ATOM 1899 N N . VAL A 1 249 ? -6.884 -10.403 -1.269 1.00 93.56 249 VAL A N 1
ATOM 1900 C CA . VAL A 1 249 ? -6.678 -11.219 -0.064 1.00 93.56 249 VAL A CA 1
ATOM 1901 C C . VAL A 1 249 ? -7.187 -10.489 1.175 1.00 93.56 249 VAL A C 1
ATOM 1903 O O . VAL A 1 249 ? -7.956 -11.066 1.945 1.00 93.56 249 VAL A O 1
ATOM 1906 N N . LEU A 1 250 ? -6.847 -9.211 1.352 1.00 92.50 250 LEU A N 1
ATOM 1907 C CA . LEU A 1 250 ? -7.310 -8.426 2.496 1.00 92.50 250 LEU A CA 1
ATOM 1908 C C . LEU A 1 250 ? -8.830 -8.244 2.479 1.00 92.50 250 LEU A C 1
ATOM 1910 O O . LEU A 1 250 ? -9.466 -8.404 3.519 1.00 92.50 250 LEU A O 1
ATOM 1914 N N . ILE A 1 251 ? -9.442 -8.005 1.315 1.00 91.44 251 ILE A N 1
ATOM 1915 C CA . ILE A 1 251 ? -10.908 -7.952 1.187 1.00 91.44 251 ILE A CA 1
ATOM 1916 C C . ILE A 1 251 ? -11.537 -9.286 1.606 1.00 91.44 251 ILE A C 1
ATOM 1918 O O . ILE A 1 251 ? -12.505 -9.311 2.368 1.00 91.44 251 ILE A O 1
ATOM 1922 N N . THR A 1 252 ? -10.967 -10.405 1.158 1.00 93.88 252 THR A N 1
ATOM 1923 C CA . THR A 1 252 ? -11.431 -11.746 1.541 1.00 93.88 252 THR A CA 1
ATOM 1924 C C . THR A 1 252 ? -11.336 -11.948 3.054 1.00 93.88 252 THR A C 1
ATOM 1926 O O . THR A 1 252 ? -12.285 -12.430 3.675 1.00 93.88 252 THR A O 1
ATOM 1929 N N . LEU A 1 253 ? -10.240 -11.505 3.677 1.00 94.62 253 LEU A N 1
ATOM 1930 C CA . LEU A 1 253 ? -10.061 -11.543 5.128 1.00 94.62 253 LEU A CA 1
ATOM 1931 C C . LEU A 1 253 ? -11.052 -10.632 5.871 1.00 94.62 253 LEU A C 1
ATOM 1933 O O . LEU A 1 253 ? -11.532 -11.013 6.939 1.00 94.62 253 LEU A O 1
ATOM 1937 N N . VAL A 1 254 ? -11.435 -9.477 5.310 1.00 94.06 254 VAL A N 1
ATOM 1938 C CA . VAL A 1 254 ? -12.504 -8.619 5.864 1.00 94.06 254 VAL A CA 1
ATOM 1939 C C . VAL A 1 254 ? -13.832 -9.370 5.898 1.00 94.06 254 VAL A C 1
ATOM 1941 O O . VAL A 1 254 ? -14.532 -9.349 6.913 1.00 94.06 254 VAL A O 1
ATOM 1944 N N . TYR A 1 255 ? -14.195 -10.060 4.819 1.00 92.75 255 TYR A N 1
ATOM 1945 C CA . TYR A 1 255 ? -15.413 -10.870 4.811 1.00 92.75 255 TYR A CA 1
ATOM 1946 C C . TYR A 1 255 ? -15.316 -12.057 5.775 1.00 92.75 255 TYR A C 1
ATOM 1948 O O . TYR A 1 255 ? -16.271 -12.319 6.508 1.00 92.75 255 TYR A O 1
ATOM 1956 N N . LEU A 1 256 ? -14.155 -12.713 5.845 1.00 93.19 256 LEU A N 1
ATOM 1957 C CA . LEU A 1 256 ? -13.897 -13.819 6.765 1.00 93.19 256 LEU A CA 1
ATOM 1958 C C . LEU A 1 256 ? -14.052 -13.391 8.230 1.00 93.19 256 LEU A C 1
ATOM 1960 O O . LEU A 1 256 ? -14.766 -14.044 8.988 1.00 93.19 256 LEU A O 1
ATOM 1964 N N . VAL A 1 257 ? -13.431 -12.284 8.641 1.00 93.19 257 VAL A N 1
ATOM 1965 C CA . VAL A 1 257 ? -13.484 -11.821 10.036 1.00 93.19 257 VAL A CA 1
ATOM 1966 C C . VAL A 1 257 ? -14.877 -11.323 10.418 1.00 93.19 257 VAL A C 1
ATOM 1968 O O . VAL A 1 257 ? -15.338 -11.580 11.530 1.00 93.19 257 VAL A O 1
ATOM 1971 N N . ARG A 1 258 ? -15.604 -10.697 9.482 1.00 91.19 258 ARG A N 1
ATOM 1972 C CA . ARG A 1 258 ? -17.016 -10.337 9.682 1.00 91.19 258 ARG A CA 1
ATOM 1973 C C . ARG A 1 258 ? -17.893 -11.572 9.865 1.00 91.19 258 ARG A C 1
ATOM 1975 O O . ARG A 1 258 ? -18.763 -11.575 10.733 1.00 91.19 258 ARG A O 1
ATOM 1982 N N . TRP A 1 259 ? -17.658 -12.619 9.080 1.00 89.69 259 TRP A N 1
ATOM 1983 C CA . TRP A 1 259 ? -18.353 -13.896 9.226 1.00 89.69 259 TRP A CA 1
ATOM 1984 C C . TRP A 1 259 ? -18.030 -14.571 10.570 1.00 89.69 259 TRP A C 1
ATOM 1986 O O . TRP A 1 259 ? -18.943 -15.001 11.279 1.00 89.69 259 TRP A O 1
ATOM 1996 N N . LEU A 1 260 ? -16.757 -14.583 10.982 1.00 88.62 260 LEU A N 1
ATOM 1997 C CA . LEU A 1 260 ? -16.327 -15.091 12.291 1.00 88.62 260 LEU A CA 1
ATOM 1998 C C . LEU A 1 260 ? -16.957 -14.312 13.452 1.00 88.62 260 LEU A C 1
ATOM 2000 O O . LEU A 1 260 ? -17.397 -14.916 14.428 1.00 88.62 260 LEU A O 1
ATOM 2004 N N . SER A 1 261 ? -17.053 -12.986 13.340 1.00 86.38 261 SER A N 1
ATOM 2005 C CA . SER A 1 261 ? -17.702 -12.127 14.339 1.00 86.38 261 SER A CA 1
ATOM 2006 C C . SER A 1 261 ? -19.168 -12.505 14.560 1.00 86.38 261 SER A C 1
ATOM 2008 O O . SER A 1 261 ? -19.592 -12.672 15.706 1.00 86.38 261 SER A O 1
ATOM 2010 N N . GLN A 1 262 ? -19.922 -12.731 13.476 1.00 85.81 262 GLN A N 1
ATOM 2011 C CA . GLN A 1 262 ? -21.319 -13.174 13.547 1.00 85.81 262 GLN A CA 1
ATOM 2012 C C . GLN A 1 262 ? -21.448 -14.570 14.170 1.00 85.81 262 GLN A C 1
ATOM 2014 O O . GLN A 1 262 ? -22.327 -14.798 14.999 1.00 85.81 262 GLN A O 1
ATOM 2019 N N . ARG A 1 263 ? -20.548 -15.495 13.812 1.00 85.81 263 ARG A N 1
ATOM 2020 C CA . ARG A 1 263 ? -20.512 -16.869 14.342 1.00 85.81 263 ARG A CA 1
ATOM 2021 C C . ARG A 1 263 ? -20.164 -16.935 15.827 1.00 85.81 263 ARG A C 1
ATOM 2023 O O . ARG A 1 263 ? -20.733 -17.754 16.541 1.00 85.81 263 ARG A O 1
ATOM 2030 N N . TRP A 1 264 ? -19.232 -16.108 16.290 1.00 80.44 264 TRP A N 1
ATOM 2031 C CA . TRP A 1 264 ? -18.754 -16.115 17.676 1.00 80.44 264 TRP A CA 1
ATOM 2032 C C . TRP A 1 264 ? -19.471 -15.116 18.582 1.00 80.44 264 TRP A C 1
ATOM 2034 O O . TRP A 1 264 ? -19.047 -14.952 19.725 1.00 80.44 264 TRP A O 1
ATOM 2044 N N . GLN A 1 265 ? -20.522 -14.450 18.081 1.00 77.12 265 GLN A N 1
ATOM 2045 C CA . GLN A 1 265 ? -21.204 -13.340 18.757 1.00 77.12 265 GLN A CA 1
ATOM 2046 C C . GLN A 1 265 ? -20.201 -12.393 19.427 1.00 77.12 265 GLN A C 1
ATOM 2048 O O . GLN A 1 265 ? -20.351 -12.020 20.591 1.00 77.12 265 GLN A O 1
ATOM 2053 N N . TRP A 1 266 ? -19.120 -12.074 18.710 1.00 77.69 266 TRP A N 1
ATOM 2054 C CA . TRP A 1 266 ? -18.010 -11.313 19.264 1.00 77.69 266 TRP A CA 1
ATOM 2055 C C . TRP A 1 266 ? -18.470 -9.868 19.430 1.00 77.69 266 TRP A C 1
ATOM 2057 O O . TRP A 1 266 ? -18.449 -9.086 18.482 1.00 77.69 266 TRP A O 1
ATOM 2067 N N . LYS A 1 267 ? -18.980 -9.556 20.624 1.00 71.69 267 LYS A N 1
ATOM 2068 C CA . LYS A 1 267 ? -19.456 -8.221 20.973 1.00 71.69 267 LYS A CA 1
ATOM 2069 C C . LYS A 1 267 ? -18.271 -7.269 21.130 1.00 71.69 267 LYS A C 1
ATOM 2071 O O . LYS A 1 267 ? -17.182 -7.682 21.538 1.00 71.69 267 LYS A O 1
ATOM 2076 N N . ASP A 1 268 ? -18.528 -6.022 20.756 1.00 61.62 268 ASP A N 1
ATOM 2077 C CA . ASP A 1 268 ? -17.701 -4.863 21.083 1.00 61.62 268 ASP A CA 1
ATOM 2078 C C . ASP A 1 268 ? -18.048 -4.353 22.479 1.00 61.62 268 ASP A C 1
ATOM 2080 O O . ASP A 1 268 ? -19.264 -4.209 22.752 1.00 61.62 268 ASP A O 1
#

Sequence (268 aa):
MSISPPQETLSADPRQNTSKDDADIVKHELSQPDAAEKQVQEPAIACKKSVYADLGWLDRLLVVWILLAITIGILLGNFVDSVGPALQRGEFAQVSVPIVSYPVVARSVGIFLGIPLAAAIATRFTLRAITRAGWYERVFLRWLAPWSLIGLLYTILVLFASQGRQVVHQIVAVARVAAPLTSYFVIIFSLTLVVTRRLGFGYKLATTQSFTAASNNFELAIAVVVATFGPDSDEALASTVGPLVEVPVLITLVYLVRWLSQRWQWKD

Radius of gyration: 34.74 Å; chains: 1; bounding box: 65×51×137 Å

Foldseek 3Di:
DDDDDDDDDDDDDPPDDDPDDVVVVVVVVPPDPPDPPPPPPPPDPPDPPPPVNPDDPCRVCVLVLLVVLLVLLLCLQVPPVVLQVVVVVPDDDDPADVDDDPVLLVVLCCVLPVVVVVVVVVCVVVCCVPDDPCCCPPPVCVVCVVVVSVVVSVLLNSLSNNCSVVCVVVVVVLVVLLVVLLVQLVVQLVVQLVVCVVVPDALVVSNVRSCVRSDDDLSSVLSSCCRHNNSVDPSNSSSSSNVVRVSVSVVVVVVVSVVVCVVVVRHD

Secondary structure (DSSP, 8-state):
---------------S---SSHHHHHHHSTT---S---------------GGGGS-HHHHTHHHHHHHHHHHHHHHHHH-TTHHHHHHTT-------SS--HHHHHHHHIIIIIHHHHHHHHHHHHHHHHSPTTHIIIIIHHHHHHHHHHHHHHHHHHHHHHHHHHHHHTHHHHHHHHHHHHHHHHHHHHHHHHHHHHTT--HHHHHHHHHHHH---HHHHHHHHHHHH-TTSHHHHHHHHHHHHHHHHHHHHHHHHHHHHHHTT---

pLDDT: mean 76.0, std 18.83, range [32.38, 97.19]